Protein AF-A0A7S4HYQ1-F1 (afdb_monomer)

pLDDT: mean 78.15, std 23.97, range [27.67, 98.5]

InterPro domains:
  IPR022025 Putative amidoligase enzyme [PF12224] (28-262)

Foldseek 3Di:
DDDDDDDDDDDDDPPPDPPPPQPPLNQAFKKKKKFKWWFACVCPDPQSVQVQLCVQLVFHEEADPPPDPPCPLPADPGWYWDADPQFDQDDRTGIIMTMGHTAGDPRSLSSLLSSLVSCVVSVIGFDLSIWMKMWTAQLVPDLQLVLLLLLLCLLLVLLVQLLAAPCLHAQNDQQAHRLNVQLCVVLVNDSQSSSVLLNPDRDLVSNLCSSQVDPDPSSQRHQWHSPLCDDDSRPNITMGTRHGHDSDSVSVSLVNSQSSQQSVLSNPDDRDDSVNAVSVDDSVSNNVCCCVRRRNDPVSVVVSVVSSVVNVVVVVPPPDDDDDDDDDDPVVVVVVPDDDDDDDPDDDDDDDDDDDDDDDDDDDDD

Nearest PDB structures (foldseek):
  6kkm-assembly1_C  TM=3.993E-01  e=3.623E+00  Nostoc sp. PCC 7120 = FACHB-418
  7zc1-assembly1_A  TM=4.330E-01  e=6.339E+00  Cyanobium sp. PCC 7001
  6lrs-assembly1_G  TM=3.715E-01  e=5.442E+00  Nostoc sp. PCC 7120 = FACHB-418

Solvent-accessible surface area (backbone atoms only — not comparable to full-atom values): 21175 Å² total; per-residue (Å²): 139,86,83,82,85,80,83,81,81,81,78,78,82,81,79,79,70,81,84,74,88,62,62,98,71,55,48,82,59,44,30,36,43,41,32,31,35,15,37,46,46,91,56,62,54,69,68,51,46,24,52,50,39,22,69,61,35,76,45,65,42,41,60,75,76,78,76,75,74,69,62,78,81,54,91,42,97,36,29,34,49,40,86,32,89,76,38,72,58,51,95,64,35,52,35,28,30,44,32,50,23,84,28,47,46,69,66,27,51,50,52,50,38,35,43,27,49,24,40,46,74,64,52,47,40,57,43,90,64,17,36,28,33,43,30,37,62,40,70,89,52,51,53,69,48,51,44,26,36,51,52,48,48,41,66,43,42,64,29,53,29,57,73,34,53,71,73,42,22,67,66,70,22,81,69,25,22,46,41,43,63,50,27,14,59,76,24,79,71,28,59,65,51,20,51,52,55,51,69,67,44,84,43,63,66,51,43,32,50,56,55,31,68,45,69,76,82,56,22,51,26,21,24,59,20,45,58,35,61,52,70,98,81,39,78,24,24,43,32,40,40,46,40,53,28,65,60,54,42,68,62,51,52,53,49,53,42,48,51,43,28,36,44,53,34,30,59,74,44,78,76,83,50,73,88,81,41,58,72,88,55,52,48,66,59,34,30,54,49,42,41,58,74,34,50,64,45,69,66,62,48,53,52,48,50,54,48,31,53,55,52,58,56,58,71,67,59,81,85,65,82,90,78,78,92,80,77,87,61,72,72,56,60,66,66,72,70,72,84,86,80,89,87,91,85,86,88,78,89,80,87,84,84,84,81,86,86,85,88,82,90,88,85,83,89,134

Mean predicted aligned error: 12.63 Å

Structure (mmCIF, N/CA/C/O backbone):
data_AF-A0A7S4HYQ1-F1
#
_entry.id   AF-A0A7S4HYQ1-F1
#
loop_
_atom_site.group_PDB
_atom_site.id
_atom_site.type_symbol
_atom_site.label_atom_id
_atom_site.label_alt_id
_atom_site.label_comp_id
_atom_site.label_asym_id
_atom_site.label_entity_id
_atom_site.label_seq_id
_atom_site.pdbx_PDB_ins_code
_atom_site.Cartn_x
_atom_site.Cartn_y
_atom_site.Cartn_z
_atom_site.occupancy
_atom_site.B_iso_or_equiv
_atom_site.auth_seq_id
_atom_site.auth_comp_id
_atom_site.auth_asym_id
_atom_site.auth_atom_id
_atom_site.pdbx_PDB_model_num
ATOM 1 N N . HIS A 1 1 ? -57.449 -25.058 -46.401 1.00 42.78 1 HIS A N 1
ATOM 2 C CA . HIS A 1 1 ? -56.362 -25.369 -45.451 1.00 42.78 1 HIS A CA 1
ATOM 3 C C . HIS A 1 1 ? -55.131 -24.527 -45.772 1.00 42.78 1 HIS A C 1
ATOM 5 O O . HIS A 1 1 ? -54.355 -24.882 -46.646 1.00 42.78 1 HIS A O 1
ATOM 11 N N . LEU A 1 2 ? -55.002 -23.371 -45.114 1.00 35.00 2 LEU A N 1
ATOM 12 C CA . LEU A 1 2 ? -53.843 -22.477 -45.198 1.00 35.00 2 LEU A CA 1
ATOM 13 C C . LEU A 1 2 ? -52.857 -22.871 -44.089 1.00 35.00 2 LEU A C 1
ATOM 15 O O . LEU A 1 2 ? -53.177 -22.753 -42.910 1.00 35.00 2 LEU A O 1
ATOM 19 N N . SER A 1 3 ? -51.693 -23.396 -44.474 1.00 35.81 3 SER A N 1
ATOM 20 C CA . SER A 1 3 ? -50.609 -23.778 -43.561 1.00 35.81 3 SER A CA 1
ATOM 21 C C . SER A 1 3 ? -49.701 -22.572 -43.312 1.00 35.81 3 SER A C 1
ATOM 23 O O . SER A 1 3 ? -49.068 -22.050 -44.232 1.00 35.81 3 SER A O 1
ATOM 25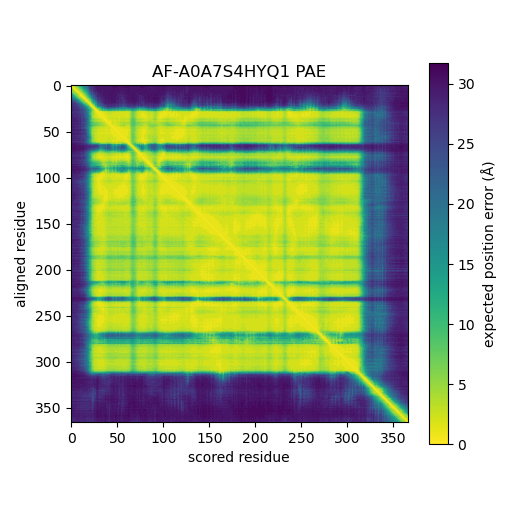 N N . ALA A 1 4 ? -49.675 -22.103 -42.065 1.00 38.41 4 ALA A N 1
ATOM 26 C CA . ALA A 1 4 ? -48.813 -21.024 -41.609 1.00 38.41 4 ALA A CA 1
ATOM 27 C C . ALA A 1 4 ? -47.359 -21.513 -41.476 1.00 38.41 4 ALA A C 1
ATOM 29 O O . ALA A 1 4 ? -47.069 -22.453 -40.739 1.00 38.41 4 ALA A O 1
ATOM 30 N N . LYS A 1 5 ? -46.434 -20.851 -42.183 1.00 38.12 5 LYS A N 1
ATOM 31 C CA . LYS A 1 5 ? -44.983 -21.026 -42.027 1.00 38.12 5 LYS A CA 1
ATOM 32 C C . LYS A 1 5 ? -44.491 -20.201 -40.837 1.00 38.12 5 LYS A C 1
ATOM 34 O O . LYS A 1 5 ? -44.356 -18.983 -40.944 1.00 38.12 5 LYS A O 1
ATOM 39 N N . THR A 1 6 ? -44.161 -20.859 -39.733 1.00 36.50 6 THR A N 1
ATOM 40 C CA . THR A 1 6 ? -43.489 -20.230 -38.588 1.00 36.50 6 THR A CA 1
ATOM 41 C C . THR A 1 6 ? -41.975 -20.255 -38.813 1.00 36.50 6 THR A C 1
ATOM 43 O O . THR A 1 6 ? -41.353 -21.313 -38.836 1.00 36.50 6 THR A O 1
ATOM 46 N N . ARG A 1 7 ? -41.367 -19.079 -39.010 1.00 34.88 7 ARG A N 1
ATOM 47 C CA . ARG A 1 7 ? -39.907 -18.879 -39.045 1.00 34.88 7 ARG A CA 1
ATOM 48 C C . ARG A 1 7 ? -39.350 -19.003 -37.622 1.00 34.88 7 ARG A C 1
ATOM 50 O O . ARG A 1 7 ? -39.555 -18.110 -36.806 1.00 34.88 7 ARG A O 1
ATOM 57 N N . THR A 1 8 ? -38.605 -20.064 -37.333 1.00 33.34 8 THR A N 1
ATOM 58 C CA . THR A 1 8 ? -37.786 -20.169 -36.118 1.00 33.34 8 THR A CA 1
ATOM 59 C C . THR A 1 8 ? -36.500 -19.359 -36.299 1.00 33.34 8 THR A C 1
ATOM 61 O O . THR A 1 8 ? -35.664 -19.690 -37.139 1.00 33.34 8 THR A O 1
ATOM 64 N N . ARG A 1 9 ? -36.339 -18.275 -35.530 1.00 35.56 9 ARG A N 1
ATOM 65 C CA . ARG A 1 9 ? -35.061 -17.562 -35.381 1.00 35.56 9 ARG A CA 1
ATOM 66 C C . ARG A 1 9 ? -34.118 -18.430 -34.542 1.00 35.56 9 ARG A C 1
ATOM 68 O O . ARG A 1 9 ? -34.411 -18.698 -33.383 1.00 35.56 9 ARG A O 1
ATOM 75 N N . SER A 1 10 ? -33.002 -18.855 -35.125 1.00 34.78 10 SER A N 1
ATOM 76 C CA . SER A 1 10 ? -31.894 -19.491 -34.411 1.00 34.78 10 SER A CA 1
ATOM 77 C C . SER A 1 10 ? -31.243 -18.484 -33.459 1.00 34.78 10 SER A C 1
ATOM 79 O O . SER A 1 10 ? -30.813 -17.413 -33.894 1.00 34.78 10 SER A O 1
ATOM 81 N N . ALA A 1 11 ? -31.170 -18.820 -32.171 1.00 36.16 11 ALA A N 1
ATOM 82 C CA . ALA A 1 11 ? -30.358 -18.088 -31.205 1.00 36.16 11 ALA A CA 1
ATOM 83 C C . ALA A 1 11 ? -28.863 -18.222 -31.571 1.00 36.16 11 ALA A C 1
ATOM 85 O O . ALA A 1 11 ? -28.449 -19.297 -32.014 1.00 36.16 11 ALA A O 1
ATOM 86 N N . PRO A 1 12 ? -28.045 -17.165 -31.417 1.00 34.56 12 PRO A N 1
ATOM 87 C CA . PRO A 1 12 ? -26.605 -17.272 -31.621 1.00 34.56 12 PRO A CA 1
ATOM 88 C C . PRO A 1 12 ? -25.983 -18.195 -30.556 1.00 34.56 12 PRO A C 1
ATOM 90 O O . PRO A 1 12 ? -26.481 -18.243 -29.427 1.00 34.56 12 PRO A O 1
ATOM 93 N N . PRO A 1 13 ? -24.908 -18.932 -30.889 1.00 31.98 13 PRO A N 1
ATOM 94 C CA . PRO A 1 13 ? -24.278 -19.849 -29.954 1.00 31.98 13 PRO A CA 1
ATOM 95 C C . PRO A 1 13 ? -23.716 -19.063 -28.768 1.00 31.98 13 PRO A C 1
ATOM 97 O O . PRO A 1 13 ? -23.002 -18.073 -28.941 1.00 31.98 13 PRO A O 1
ATOM 100 N N . ALA A 1 14 ? -24.049 -19.510 -27.558 1.00 34.53 14 ALA A N 1
ATOM 101 C CA . ALA A 1 14 ? -23.434 -19.017 -26.340 1.00 34.53 14 ALA A CA 1
ATOM 102 C C . ALA A 1 14 ? -21.927 -19.283 -26.425 1.00 34.53 14 ALA A C 1
ATOM 104 O O . ALA A 1 14 ? -21.486 -20.431 -26.360 1.00 34.53 14 ALA A O 1
ATOM 105 N N . MET A 1 15 ? -21.131 -18.224 -26.586 1.00 32.59 15 MET A N 1
ATOM 106 C CA . MET A 1 15 ? -19.704 -18.310 -26.314 1.00 32.59 15 MET A CA 1
ATOM 107 C C . MET A 1 15 ? -19.551 -18.582 -24.822 1.00 32.59 15 MET A C 1
ATOM 109 O O . MET A 1 15 ? -19.695 -17.682 -23.995 1.00 32.59 15 MET A O 1
ATOM 113 N N . ALA A 1 16 ? -19.299 -19.843 -24.482 1.00 33.75 16 ALA A N 1
ATOM 114 C CA . ALA A 1 16 ? -18.824 -20.220 -23.168 1.00 33.75 16 ALA A CA 1
ATOM 115 C C . ALA A 1 16 ? -17.471 -19.529 -22.951 1.00 33.75 16 ALA A C 1
ATOM 117 O O . ALA A 1 16 ? -16.442 -19.956 -23.474 1.00 33.75 16 ALA A O 1
ATOM 118 N N . ALA A 1 17 ? -17.482 -18.420 -22.213 1.00 31.61 17 ALA A N 1
ATOM 119 C CA . ALA A 1 17 ? -16.267 -17.878 -21.632 1.00 31.61 17 ALA A CA 1
ATOM 120 C C . ALA A 1 17 ? -15.697 -18.937 -20.673 1.00 31.61 17 ALA A C 1
ATOM 122 O O . ALA A 1 17 ? -16.471 -19.540 -19.921 1.00 31.61 17 ALA A O 1
ATOM 123 N N . PRO A 1 18 ? -14.378 -19.191 -20.668 1.00 34.28 18 PRO A N 1
ATOM 124 C CA . PRO A 1 18 ? -13.804 -20.094 -19.690 1.00 34.28 18 PRO A CA 1
ATOM 125 C C . PRO A 1 18 ? -14.055 -19.502 -18.303 1.00 34.28 18 PRO A C 1
ATOM 127 O O . PRO A 1 18 ? -13.656 -18.373 -18.006 1.00 34.28 18 PRO A O 1
ATOM 130 N N . ALA A 1 19 ? -14.756 -20.267 -17.469 1.00 33.81 19 ALA A N 1
ATOM 131 C CA . ALA A 1 19 ? -14.976 -19.967 -16.068 1.00 33.81 19 ALA A CA 1
ATOM 132 C C . ALA A 1 19 ? -13.630 -20.009 -15.331 1.00 33.81 19 ALA A C 1
ATOM 134 O O . ALA A 1 19 ? -13.228 -21.025 -14.769 1.00 33.81 19 ALA A O 1
ATOM 135 N N . ALA A 1 20 ? -12.908 -18.892 -15.345 1.00 33.81 20 ALA A N 1
ATOM 136 C CA . ALA A 1 20 ? -11.873 -18.643 -14.364 1.00 33.81 20 ALA A CA 1
ATOM 137 C C . ALA A 1 20 ? -12.585 -18.265 -13.060 1.00 33.81 20 ALA A C 1
ATOM 139 O O . ALA A 1 20 ? -13.025 -17.128 -12.886 1.00 33.81 20 ALA A O 1
ATOM 140 N N . ASN A 1 21 ? -12.744 -19.253 -12.178 1.00 32.75 21 ASN A N 1
ATOM 141 C CA . ASN A 1 21 ? -13.164 -19.070 -10.793 1.00 32.75 21 ASN A CA 1
ATOM 142 C C . ASN A 1 21 ? -12.210 -18.087 -10.098 1.00 32.75 21 ASN A 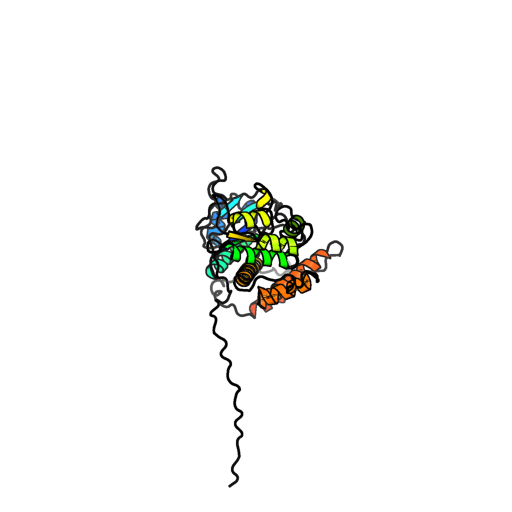C 1
ATOM 144 O O . ASN A 1 21 ? -11.200 -18.484 -9.521 1.00 32.75 21 ASN A O 1
ATOM 148 N N . PHE A 1 22 ? -12.517 -16.795 -10.151 1.00 37.19 22 PHE A N 1
ATOM 149 C CA . PHE A 1 22 ? -11.923 -15.816 -9.255 1.00 37.19 22 PHE A CA 1
ATOM 150 C C . PHE A 1 22 ? -12.882 -15.641 -8.074 1.00 37.19 22 PHE A C 1
ATOM 152 O O . PHE A 1 22 ? -14.063 -15.386 -8.317 1.00 37.19 22 PHE A O 1
ATOM 159 N N . PRO A 1 23 ? -12.424 -15.747 -6.811 1.00 47.09 23 PRO A N 1
ATOM 160 C CA . PRO A 1 23 ? -13.261 -15.370 -5.680 1.00 47.09 23 PRO A CA 1
ATOM 161 C C . PRO A 1 23 ? -13.696 -13.911 -5.859 1.00 47.09 23 PRO A C 1
ATOM 163 O O . PRO A 1 23 ? -12.949 -13.111 -6.426 1.00 47.09 23 PRO A O 1
ATOM 166 N N . GLU A 1 24 ? -14.893 -13.577 -5.389 1.00 55.00 24 GLU A N 1
ATOM 167 C CA . GLU A 1 24 ? -15.629 -12.319 -5.611 1.00 55.00 24 GLU A CA 1
ATOM 168 C C . GLU A 1 24 ? -14.761 -11.034 -5.543 1.00 55.00 24 GLU A C 1
ATOM 170 O O . GLU A 1 24 ? -14.952 -10.111 -6.334 1.00 55.00 24 GLU A O 1
ATOM 175 N N . PHE A 1 25 ? -13.702 -11.017 -4.715 1.00 58.81 25 PHE A N 1
ATOM 176 C CA . PHE A 1 25 ? -12.766 -9.889 -4.547 1.00 58.81 25 PHE A CA 1
ATOM 177 C C . PHE A 1 25 ? -11.379 -10.063 -5.185 1.00 58.81 25 PHE A C 1
ATOM 179 O O . PHE A 1 25 ? -10.611 -9.110 -5.257 1.00 58.81 25 PHE A O 1
ATOM 186 N N . GLY A 1 26 ? -11.033 -11.236 -5.720 1.00 64.56 26 GLY A N 1
ATOM 187 C CA . GLY A 1 26 ? -9.761 -11.470 -6.420 1.00 64.56 26 GLY A CA 1
ATOM 188 C C . GLY A 1 26 ? -8.500 -11.234 -5.577 1.00 64.56 26 GLY A C 1
ATOM 189 O O . GLY A 1 26 ? -7.439 -10.996 -6.148 1.00 64.56 26 GLY A O 1
ATOM 190 N N . ILE A 1 27 ? -8.613 -11.283 -4.245 1.00 76.00 27 ILE A N 1
ATOM 191 C CA . ILE A 1 27 ? -7.483 -11.222 -3.312 1.00 76.00 27 ILE A CA 1
ATOM 192 C C . ILE A 1 27 ? -6.943 -12.633 -3.127 1.00 76.00 27 ILE A C 1
ATOM 194 O O . ILE A 1 27 ? -7.616 -13.488 -2.553 1.00 76.00 27 ILE A O 1
ATOM 198 N N . THR A 1 28 ? -5.735 -12.872 -3.625 1.00 81.50 28 THR A N 1
ATOM 199 C CA . THR A 1 28 ? -5.131 -14.210 -3.678 1.00 81.50 28 THR A CA 1
ATOM 200 C C . THR A 1 28 ? -3.863 -14.328 -2.841 1.00 81.50 28 THR A C 1
ATOM 202 O O . THR A 1 28 ? -3.548 -15.425 -2.386 1.00 81.50 28 THR A O 1
ATOM 205 N N . ARG A 1 29 ? -3.143 -13.224 -2.602 1.00 91.69 29 ARG A N 1
ATOM 206 C CA . ARG A 1 29 ? -1.921 -13.221 -1.789 1.00 91.69 29 ARG A CA 1
ATOM 207 C C . ARG A 1 29 ? -2.228 -12.858 -0.348 1.00 91.69 29 ARG A C 1
ATOM 209 O O . ARG A 1 29 ? -3.088 -12.016 -0.083 1.00 91.69 29 ARG A O 1
ATOM 216 N N . LYS A 1 30 ? -1.485 -13.465 0.579 1.00 95.94 30 LYS A N 1
ATOM 217 C CA . LYS A 1 30 ? -1.471 -13.054 1.985 1.00 95.94 30 LYS A CA 1
ATOM 218 C C . LYS A 1 30 ? -1.059 -11.585 2.081 1.00 95.94 30 LYS A C 1
ATOM 220 O O . LYS A 1 30 ? -0.259 -11.110 1.271 1.00 95.94 30 LYS A O 1
ATOM 225 N N . PHE A 1 31 ? -1.611 -10.873 3.053 1.00 96.75 31 PHE A N 1
ATOM 226 C CA . PHE A 1 31 ? -1.312 -9.462 3.251 1.00 96.75 31 PHE A CA 1
ATOM 227 C C . PHE A 1 31 ? -1.242 -9.079 4.723 1.00 96.75 31 PHE A C 1
ATOM 229 O O . PHE A 1 31 ? -1.835 -9.733 5.577 1.00 96.75 31 PHE A O 1
ATOM 236 N N . GLY A 1 32 ? -0.503 -8.012 4.999 1.00 97.00 32 GLY A N 1
ATOM 237 C CA . GLY A 1 32 ? -0.437 -7.349 6.297 1.00 97.00 32 GLY A CA 1
ATOM 238 C C . GLY A 1 32 ? -0.801 -5.879 6.147 1.00 97.00 32 GLY A 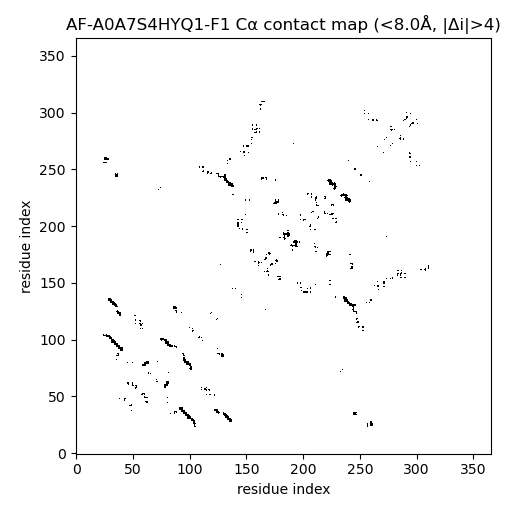C 1
ATOM 239 O O . GLY A 1 32 ? -0.623 -5.303 5.072 1.00 97.00 32 GLY A O 1
ATOM 240 N N . LEU A 1 33 ? -1.339 -5.287 7.206 1.00 97.44 33 LEU A N 1
ATOM 241 C CA . LEU A 1 33 ? -1.820 -3.913 7.217 1.00 97.44 33 LEU A CA 1
ATOM 242 C C . LEU A 1 33 ? -1.234 -3.176 8.411 1.00 97.44 33 LEU A C 1
ATOM 244 O O . LEU A 1 33 ? -1.253 -3.691 9.528 1.00 97.44 33 LEU A O 1
ATOM 248 N N . GLU A 1 34 ? -0.777 -1.958 8.160 1.00 96.06 34 GLU A N 1
ATOM 249 C CA . GLU A 1 34 ? -0.343 -1.014 9.185 1.00 96.06 34 GLU A CA 1
ATOM 250 C C . GLU A 1 34 ? -1.218 0.236 9.085 1.00 96.06 34 GLU A C 1
ATOM 252 O O . GLU A 1 34 ? -1.482 0.752 7.988 1.00 96.06 34 GLU A O 1
ATOM 257 N N . TYR A 1 35 ? -1.706 0.702 10.231 1.00 96.06 35 TYR A N 1
ATOM 258 C CA . TYR A 1 35 ? -2.514 1.908 10.339 1.00 96.06 35 TYR A CA 1
ATOM 259 C C . TYR A 1 35 ? -1.951 2.828 11.410 1.00 96.06 35 TYR A C 1
ATOM 261 O O . TYR A 1 35 ? -2.002 2.520 12.601 1.00 96.06 35 TYR A O 1
ATOM 269 N N . GLU A 1 36 ? -1.492 3.994 10.985 1.00 93.88 36 GLU A N 1
ATOM 270 C CA . GLU A 1 36 ? -1.020 5.043 11.877 1.00 93.88 36 GLU A CA 1
ATOM 271 C C . GLU A 1 36 ? -2.206 5.916 12.318 1.00 93.88 36 GLU A C 1
ATOM 273 O O . GLU A 1 36 ? -2.792 6.657 11.519 1.00 93.88 36 GLU A O 1
ATOM 278 N N . MET A 1 37 ? -2.589 5.820 13.594 1.00 91.94 37 MET A N 1
ATOM 279 C CA . MET A 1 37 ? -3.764 6.501 14.143 1.00 91.94 37 MET A CA 1
ATOM 280 C C . MET A 1 37 ? -3.586 6.919 15.605 1.00 91.94 37 MET A C 1
ATOM 282 O O . MET A 1 37 ? -2.771 6.387 16.351 1.00 91.94 37 MET A O 1
ATOM 286 N N . GLY A 1 38 ? -4.371 7.905 16.020 1.00 90.38 38 GLY A N 1
ATOM 287 C CA . GLY A 1 38 ? -4.461 8.367 17.395 1.00 90.38 38 GLY A CA 1
ATOM 288 C C . GLY A 1 38 ? -5.711 7.827 18.074 1.00 90.38 38 GLY A C 1
ATOM 289 O O . GLY A 1 38 ? -6.773 7.779 17.456 1.00 90.38 38 GLY A O 1
ATOM 290 N N . PHE A 1 39 ? -5.603 7.487 19.354 1.00 89.88 39 PHE A N 1
ATOM 291 C CA . PHE A 1 39 ? -6.748 7.168 20.209 1.00 89.88 39 PHE A CA 1
ATOM 292 C C . PHE A 1 39 ? -6.954 8.268 21.260 1.00 89.88 39 PHE A C 1
ATOM 294 O O . PHE A 1 39 ? -5.958 8.845 21.713 1.00 89.88 39 PHE A O 1
ATOM 301 N N . PRO A 1 40 ? -8.203 8.584 21.653 1.00 88.88 40 PRO A N 1
ATOM 302 C CA . PRO A 1 40 ? -8.471 9.594 22.677 1.00 88.88 40 PRO A CA 1
ATOM 303 C C . PRO A 1 40 ? -7.801 9.257 24.017 1.00 88.88 40 PRO A C 1
ATOM 305 O O . PRO A 1 40 ? -7.841 8.102 24.447 1.00 88.88 40 PRO A O 1
ATOM 308 N N . ALA A 1 41 ? -7.201 10.244 24.696 1.00 84.06 41 ALA A N 1
ATOM 309 C CA . ALA A 1 41 ? -6.532 10.018 25.984 1.00 84.06 41 ALA A CA 1
ATOM 310 C C . ALA A 1 41 ? -7.489 9.542 27.082 1.00 84.06 41 ALA A C 1
ATOM 312 O O . ALA A 1 41 ? -7.044 8.900 28.031 1.00 84.06 41 ALA A O 1
ATOM 313 N N . GLU A 1 42 ? -8.794 9.803 26.960 1.00 87.44 42 GLU A N 1
ATOM 314 C CA . GLU A 1 42 ? -9.789 9.305 27.921 1.00 87.44 42 GLU A CA 1
ATOM 315 C C . GLU A 1 42 ? -9.875 7.770 27.944 1.00 87.44 42 GLU A C 1
ATOM 317 O O . GLU A 1 42 ? -10.346 7.189 28.922 1.00 87.44 42 GLU A O 1
ATOM 322 N N . LEU A 1 43 ? -9.392 7.095 26.893 1.00 87.56 43 LEU A N 1
ATOM 323 C CA . LEU A 1 43 ? -9.249 5.641 26.888 1.00 87.56 43 LEU A CA 1
ATOM 324 C C . LEU A 1 43 ? -8.110 5.154 27.792 1.00 87.56 43 LEU A C 1
ATOM 326 O O . LEU A 1 43 ? -8.004 3.952 28.014 1.00 87.56 43 LEU A O 1
ATOM 330 N N . GLY A 1 44 ? -7.291 6.038 28.359 1.00 84.12 44 GLY A N 1
ATOM 331 C CA . GLY A 1 44 ? -6.218 5.673 29.276 1.00 84.12 44 GLY A CA 1
ATOM 332 C C . GLY A 1 44 ? -5.048 4.989 28.570 1.00 84.12 44 GLY A C 1
ATOM 333 O O . GLY A 1 44 ? -4.577 5.450 27.531 1.00 84.12 44 GLY A O 1
ATOM 334 N N . ASP A 1 45 ? -4.536 3.913 29.167 1.00 87.00 45 ASP A N 1
ATOM 335 C CA . ASP A 1 45 ? -3.341 3.228 28.677 1.00 87.00 45 ASP A CA 1
ATOM 336 C C . ASP A 1 45 ? -3.603 2.277 27.490 1.00 87.00 45 ASP A C 1
ATOM 338 O O . ASP A 1 45 ? -4.735 1.936 27.133 1.00 87.00 45 ASP A O 1
ATOM 342 N N . VAL A 1 46 ? -2.511 1.812 26.878 1.00 87.06 46 VAL A N 1
ATOM 343 C CA . VAL A 1 46 ? -2.546 0.905 25.722 1.00 87.06 46 VAL A CA 1
ATOM 344 C C . VAL A 1 46 ? -3.215 -0.438 26.025 1.00 87.06 46 VAL A C 1
ATOM 346 O O . VAL A 1 46 ? -3.819 -1.035 25.132 1.00 87.06 46 VAL A O 1
ATOM 349 N N . ASN A 1 47 ? -3.163 -0.914 27.273 1.00 90.19 47 ASN A N 1
ATOM 350 C CA . ASN A 1 47 ? -3.790 -2.175 27.660 1.00 90.19 47 ASN A CA 1
ATOM 351 C C . ASN A 1 47 ? -5.314 -2.042 27.643 1.00 90.19 47 ASN A C 1
ATOM 353 O O . ASN A 1 47 ? -5.997 -2.949 27.160 1.00 90.19 47 ASN A O 1
ATOM 357 N N . ASN A 1 48 ? -5.843 -0.904 28.099 1.00 92.75 48 ASN A N 1
ATOM 358 C CA . ASN A 1 48 ? -7.268 -0.606 28.016 1.00 92.75 48 ASN A CA 1
ATOM 359 C C . ASN A 1 48 ? -7.727 -0.442 26.561 1.00 92.75 48 ASN A C 1
ATOM 361 O O . ASN A 1 48 ? -8.765 -0.988 26.186 1.00 92.75 48 ASN A O 1
ATOM 365 N N . ILE A 1 49 ? -6.937 0.231 25.715 1.00 93.19 49 ILE A N 1
ATOM 366 C CA . ILE A 1 49 ? -7.224 0.331 24.273 1.00 93.19 49 ILE A CA 1
ATOM 367 C C . ILE A 1 49 ? -7.287 -1.073 23.648 1.00 93.19 49 ILE A C 1
ATOM 369 O O . ILE A 1 49 ? -8.276 -1.409 22.997 1.00 93.19 49 ILE A O 1
ATOM 373 N N . CYS A 1 50 ? -6.290 -1.929 23.905 1.00 95.06 50 CYS A N 1
ATOM 374 C CA . CYS A 1 50 ? -6.280 -3.313 23.420 1.00 95.06 50 CYS A CA 1
ATOM 375 C C . CYS A 1 50 ? -7.501 -4.103 23.911 1.00 95.06 50 CYS A C 1
ATOM 377 O O . CYS A 1 50 ? -8.132 -4.804 23.125 1.00 95.06 50 CYS A O 1
ATOM 379 N N . ALA A 1 51 ? -7.864 -3.988 25.192 1.00 96.12 51 ALA A N 1
ATOM 380 C CA . ALA A 1 51 ? -9.023 -4.680 25.756 1.00 96.12 51 ALA A CA 1
ATOM 381 C C . ALA A 1 51 ? -10.339 -4.246 25.094 1.00 96.12 51 ALA A C 1
ATOM 383 O O . ALA A 1 51 ? -11.171 -5.091 24.758 1.00 96.12 51 ALA A O 1
ATOM 384 N N . ARG A 1 52 ? -10.509 -2.943 24.847 1.00 97.00 52 ARG A N 1
ATOM 385 C CA . ARG A 1 52 ? -11.699 -2.402 24.181 1.00 97.00 52 ARG A CA 1
ATOM 386 C C . ARG A 1 52 ? -11.767 -2.785 22.707 1.00 97.00 52 ARG A C 1
ATOM 388 O O . ARG A 1 52 ? -12.843 -3.141 22.233 1.00 97.00 52 ARG A O 1
ATOM 395 N N . LEU A 1 53 ? -10.638 -2.778 21.996 1.00 97.38 53 LEU A N 1
ATOM 396 C CA . LEU A 1 53 ? -10.580 -3.273 20.619 1.00 97.38 53 LEU A CA 1
ATOM 397 C C . LEU A 1 53 ? -10.891 -4.769 20.553 1.00 97.38 53 LEU A C 1
ATOM 399 O O . LEU A 1 53 ? -11.677 -5.169 19.698 1.00 97.38 53 LEU A O 1
ATOM 403 N N . ARG A 1 54 ? -10.359 -5.586 21.476 1.00 97.94 54 ARG A N 1
ATOM 404 C CA . ARG A 1 54 ? -10.713 -7.013 21.588 1.00 97.94 54 ARG A CA 1
ATOM 405 C C . ARG A 1 54 ? -12.215 -7.203 21.745 1.00 97.94 54 ARG A C 1
ATOM 407 O O . ARG A 1 54 ? -12.827 -7.941 20.978 1.00 97.94 54 ARG A O 1
ATOM 414 N N . GLN A 1 55 ? -12.811 -6.492 22.700 1.00 97.88 55 GLN A N 1
ATOM 415 C CA . GLN A 1 55 ? -14.242 -6.579 22.980 1.00 97.88 55 GLN A CA 1
ATOM 416 C C . GLN A 1 55 ? -15.099 -6.158 21.777 1.00 97.88 55 GLN A C 1
ATOM 418 O O . GLN A 1 55 ? -16.072 -6.834 21.459 1.00 97.88 55 GLN A O 1
ATOM 423 N N . ALA A 1 56 ? -14.754 -5.052 21.115 1.00 98.00 56 ALA A N 1
ATOM 424 C CA . ALA A 1 56 ? -15.563 -4.490 20.036 1.00 98.00 56 ALA A CA 1
ATOM 425 C C . ALA A 1 56 ? -15.373 -5.205 18.687 1.00 98.00 56 ALA A C 1
ATOM 427 O O . ALA A 1 56 ? -16.316 -5.286 17.903 1.00 98.00 56 ALA A O 1
ATOM 428 N N . SER A 1 57 ? -14.170 -5.711 18.401 1.00 97.88 57 SER A N 1
ATOM 429 C CA . SER A 1 57 ? -13.855 -6.374 17.126 1.00 97.88 57 SER A CA 1
ATOM 430 C C . SER A 1 57 ? -14.061 -7.890 17.149 1.00 97.88 57 SER A C 1
ATOM 432 O O . SER A 1 57 ? -14.120 -8.498 16.081 1.00 97.88 57 SER A O 1
ATOM 434 N N . GLY A 1 58 ? -14.115 -8.505 18.337 1.00 97.88 58 GLY A N 1
ATOM 435 C CA . GLY A 1 58 ? -14.138 -9.961 18.503 1.00 97.88 58 GLY A CA 1
ATOM 436 C C . GLY A 1 58 ? -12.823 -10.659 18.129 1.00 97.88 58 GLY A C 1
ATOM 437 O O . GLY A 1 58 ? -12.806 -11.875 17.963 1.00 97.88 58 GLY A O 1
ATOM 438 N N . GLN A 1 59 ? -11.729 -9.912 17.963 1.00 98.06 59 GLN A N 1
ATOM 439 C CA . GLN A 1 59 ? -10.418 -10.426 17.553 1.00 98.06 59 GLN A CA 1
ATOM 440 C C . GLN A 1 59 ? -9.386 -10.238 18.658 1.00 98.06 59 GLN A C 1
ATOM 442 O O . GLN A 1 59 ? -9.542 -9.354 19.493 1.00 98.06 59 GLN A O 1
ATOM 447 N N . ASP A 1 60 ? -8.315 -11.034 18.653 1.00 97.00 60 ASP A N 1
ATOM 448 C CA . ASP A 1 60 ? -7.219 -10.850 19.606 1.00 97.00 60 ASP A CA 1
ATOM 449 C C . ASP A 1 60 ? -6.399 -9.592 19.274 1.00 97.00 60 ASP A C 1
ATOM 451 O O . ASP A 1 60 ? -6.017 -9.367 18.120 1.00 97.00 60 ASP A O 1
ATOM 455 N N . VAL A 1 61 ? -6.142 -8.778 20.302 1.00 96.25 61 VAL A N 1
ATOM 456 C CA . VAL A 1 61 ? -5.401 -7.514 20.228 1.00 96.25 61 VAL A CA 1
ATOM 457 C C . VAL A 1 61 ? -4.508 -7.383 21.448 1.00 96.25 61 VAL A C 1
ATOM 459 O O . VAL A 1 61 ? -4.988 -7.394 22.588 1.00 96.25 61 VAL A O 1
ATOM 462 N N . GLN A 1 62 ? -3.211 -7.218 21.222 1.00 92.38 62 GLN A N 1
ATOM 463 C CA . GLN A 1 62 ? -2.222 -7.149 22.289 1.00 92.38 62 GLN A CA 1
ATOM 464 C C . GLN A 1 62 ? -1.275 -5.966 22.092 1.00 92.38 62 GLN A C 1
ATOM 466 O O . GLN A 1 62 ? -1.033 -5.510 20.979 1.00 92.38 62 GLN A O 1
ATOM 471 N N . CYS A 1 63 ? -0.690 -5.486 23.182 1.00 87.81 63 CYS A N 1
ATOM 472 C CA . CYS A 1 63 ? 0.485 -4.631 23.123 1.00 87.81 63 CYS A CA 1
ATOM 473 C C . CYS A 1 63 ? 1.681 -5.513 23.493 1.00 87.81 63 CYS A C 1
ATOM 475 O O . CYS A 1 63 ? 1.804 -5.871 24.667 1.00 87.81 63 CYS A O 1
ATOM 477 N N . PRO A 1 64 ? 2.549 -5.906 22.541 1.00 78.12 64 PRO A N 1
ATOM 478 C CA . PRO A 1 64 ? 3.776 -6.615 22.876 1.00 78.12 64 PRO A CA 1
ATOM 479 C C . PRO A 1 64 ? 4.551 -5.762 23.881 1.00 78.12 64 PRO A C 1
ATOM 481 O O . PRO A 1 64 ? 4.785 -4.577 23.627 1.00 78.12 64 PRO A O 1
ATOM 484 N N . SER A 1 65 ? 4.887 -6.324 25.046 1.00 59.81 65 SER A N 1
ATOM 485 C CA . SER A 1 65 ? 5.576 -5.564 26.088 1.00 59.81 65 SER A CA 1
ATOM 486 C C . SER A 1 65 ? 6.849 -4.949 25.504 1.00 59.81 65 SER A C 1
ATOM 488 O O . SER A 1 65 ? 7.618 -5.584 24.776 1.00 59.81 65 SER A O 1
ATOM 490 N N . THR A 1 66 ? 7.045 -3.662 25.773 1.00 52.91 66 THR A N 1
ATOM 491 C CA . THR A 1 66 ? 8.059 -2.805 25.151 1.00 52.91 66 THR A CA 1
ATOM 492 C C . THR A 1 66 ? 9.476 -3.096 25.645 1.00 52.91 66 THR A C 1
ATOM 494 O O . THR A 1 66 ? 10.279 -2.172 25.769 1.00 52.91 66 THR A O 1
ATOM 497 N N . GLN A 1 67 ? 9.834 -4.354 25.927 1.00 41.25 67 GLN A N 1
ATOM 498 C CA . GLN A 1 67 ? 11.215 -4.700 26.241 1.00 41.25 67 GLN A CA 1
ATOM 499 C C . GLN A 1 67 ? 12.067 -4.511 24.969 1.00 41.25 67 GLN A C 1
ATOM 501 O O . GLN A 1 67 ? 12.212 -5.388 24.117 1.00 41.25 67 GLN A O 1
ATOM 506 N N . TYR A 1 68 ? 12.587 -3.289 24.832 1.00 41.44 68 TYR A N 1
ATOM 507 C CA . TYR A 1 68 ? 13.632 -2.853 23.909 1.00 41.44 68 TYR A CA 1
ATOM 508 C C . TYR A 1 68 ? 13.362 -3.004 22.411 1.00 41.44 68 TYR A C 1
ATOM 510 O O . TYR A 1 68 ? 14.256 -3.420 21.682 1.00 41.44 68 TYR A O 1
ATOM 518 N N . GLY A 1 69 ? 12.170 -2.653 21.918 1.00 48.44 69 GLY A N 1
ATOM 519 C CA . GLY A 1 69 ? 11.969 -2.423 20.478 1.00 48.44 69 GLY A CA 1
ATOM 520 C C . GLY A 1 69 ? 12.258 -3.622 19.555 1.00 48.44 69 GLY A C 1
ATOM 521 O O . GLY A 1 69 ? 12.274 -3.463 18.342 1.00 48.44 69 GLY A O 1
ATOM 522 N N . ARG A 1 70 ? 12.484 -4.830 20.092 1.00 47.66 70 ARG A N 1
ATOM 523 C CA . ARG A 1 70 ? 12.767 -6.034 19.289 1.00 47.66 70 ARG A CA 1
ATOM 524 C C . ARG A 1 70 ? 11.496 -6.681 18.743 1.00 47.66 70 ARG A C 1
ATOM 526 O O . ARG A 1 70 ? 11.562 -7.384 17.747 1.00 47.66 70 ARG A O 1
ATOM 533 N N . HIS A 1 71 ? 10.345 -6.405 19.358 1.00 53.78 71 HIS A N 1
ATOM 534 C CA . HIS A 1 71 ? 9.072 -7.062 19.038 1.00 53.78 71 HIS A CA 1
ATOM 535 C C . HIS A 1 71 ? 8.120 -6.206 18.186 1.00 53.78 71 HIS A C 1
ATOM 537 O O . HIS A 1 71 ? 7.114 -6.718 17.702 1.00 53.78 71 HIS A O 1
ATOM 543 N N . VAL A 1 72 ? 8.446 -4.929 17.938 1.00 64.69 72 VAL A N 1
ATOM 544 C CA . VAL A 1 72 ? 7.610 -4.016 17.125 1.00 64.69 72 VAL A CA 1
ATOM 545 C C . VAL A 1 72 ? 7.442 -4.527 15.703 1.00 64.69 72 VAL A C 1
ATOM 547 O O . VAL A 1 72 ? 6.354 -4.444 15.149 1.00 64.69 72 VAL A O 1
ATOM 550 N N . HIS A 1 73 ? 8.482 -5.142 15.146 1.00 71.56 73 HIS A N 1
ATOM 551 C CA . HIS A 1 73 ? 8.462 -5.679 13.789 1.00 71.56 73 HIS A CA 1
ATOM 552 C C . HIS A 1 73 ? 8.219 -7.194 13.748 1.00 71.56 73 HIS A C 1
ATOM 554 O O . HIS A 1 73 ? 8.212 -7.776 12.682 1.00 71.56 73 HIS A O 1
ATOM 560 N N . VAL A 1 74 ? 7.968 -7.875 14.871 1.00 80.00 74 VAL A N 1
ATOM 561 C CA . VAL A 1 74 ? 7.703 -9.326 14.842 1.00 80.00 74 VAL A CA 1
ATOM 562 C C . VAL A 1 74 ? 6.300 -9.596 14.303 1.00 80.00 74 VAL A C 1
ATOM 564 O O . VAL A 1 74 ? 5.338 -8.956 14.727 1.00 80.00 74 VAL A O 1
ATOM 567 N N . VAL A 1 75 ? 6.171 -10.544 13.374 1.00 85.81 75 VAL A N 1
ATOM 568 C CA . VAL A 1 75 ? 4.865 -10.998 12.876 1.00 85.81 75 VAL A CA 1
ATOM 569 C C . VAL A 1 75 ? 4.141 -11.756 13.987 1.00 85.81 75 VAL A C 1
ATOM 571 O O . VAL A 1 75 ? 4.699 -12.678 14.576 1.00 85.81 75 VAL A O 1
ATOM 574 N N . THR A 1 76 ? 2.894 -11.380 14.260 1.00 90.62 76 THR A N 1
ATOM 575 C CA . THR A 1 76 ? 2.073 -11.949 15.337 1.00 90.62 76 THR A CA 1
ATOM 576 C C . THR A 1 76 ? 0.816 -12.622 14.777 1.00 90.62 76 THR A C 1
ATOM 578 O O . THR A 1 76 ? 0.321 -12.218 13.725 1.00 90.62 76 THR A O 1
ATOM 581 N N . PRO A 1 77 ? 0.257 -13.640 15.463 1.00 92.56 77 PRO A N 1
ATOM 582 C CA . PRO A 1 77 ? -1.031 -14.236 15.092 1.00 92.56 77 PRO A CA 1
ATOM 583 C C . PRO A 1 77 ? -2.238 -13.379 15.521 1.00 92.56 77 PRO A C 1
ATOM 585 O O . PRO A 1 77 ? -3.376 -13.719 15.210 1.00 92.56 77 PRO A O 1
ATOM 588 N N . TYR A 1 78 ? -1.990 -12.272 16.220 1.00 94.69 78 TYR A N 1
ATOM 589 C CA . TYR A 1 78 ? -2.969 -11.311 16.724 1.00 94.69 78 TYR A CA 1
ATOM 590 C C . TYR A 1 78 ? -2.681 -9.904 16.194 1.00 94.69 78 TYR A C 1
ATOM 592 O O . TYR A 1 78 ? -1.575 -9.630 15.716 1.00 94.69 78 TYR A O 1
ATOM 600 N N . TRP A 1 79 ? -3.652 -8.998 16.322 1.00 96.75 79 TRP A N 1
ATOM 601 C CA . TRP A 1 79 ? -3.425 -7.575 16.075 1.00 96.75 79 TRP A CA 1
ATOM 602 C C . TRP A 1 79 ? -2.556 -6.988 17.173 1.00 96.75 79 TRP A C 1
ATOM 604 O O . TRP A 1 79 ? -2.767 -7.271 18.352 1.00 96.75 79 TRP A O 1
ATOM 614 N N . LYS A 1 80 ? -1.605 -6.136 16.811 1.00 92.75 80 LYS A N 1
ATOM 615 C CA . LYS A 1 80 ? -0.770 -5.452 17.794 1.00 92.75 80 LYS A CA 1
ATOM 616 C C . LYS A 1 80 ? -0.917 -3.947 17.706 1.00 92.75 80 LYS A C 1
ATOM 618 O O . LYS A 1 80 ? -1.056 -3.398 16.617 1.00 92.75 80 LYS A O 1
ATOM 623 N N . ILE A 1 81 ? -0.857 -3.301 18.862 1.00 90.50 81 ILE A N 1
ATOM 624 C CA . ILE A 1 81 ? -0.707 -1.853 18.966 1.00 90.50 81 ILE A CA 1
ATOM 625 C C . ILE A 1 81 ? 0.724 -1.578 19.391 1.00 90.50 81 ILE A C 1
ATOM 627 O O . ILE A 1 81 ? 1.194 -2.132 20.387 1.00 90.50 81 ILE A O 1
ATOM 631 N N . VAL A 1 82 ? 1.414 -0.735 18.633 1.00 87.00 82 VAL A N 1
ATOM 632 C CA . VAL A 1 82 ? 2.788 -0.341 18.931 1.00 87.00 82 VAL A CA 1
ATOM 633 C C . VAL A 1 82 ? 2.926 1.181 18.947 1.00 87.00 82 VAL A C 1
ATOM 635 O O . VAL A 1 82 ? 2.215 1.862 18.207 1.00 87.00 82 VAL A O 1
ATOM 638 N N . PRO A 1 83 ? 3.782 1.755 19.815 1.00 82.19 83 PRO A N 1
ATOM 639 C CA . PRO A 1 83 ? 4.004 3.196 19.818 1.00 82.19 83 PRO A CA 1
ATOM 640 C C . PRO A 1 83 ? 4.611 3.662 18.492 1.00 82.19 83 PRO A C 1
ATOM 642 O O . PRO A 1 83 ? 5.602 3.083 18.046 1.00 82.19 83 PRO A O 1
ATOM 645 N N . ASP A 1 84 ? 4.090 4.756 17.931 1.00 76.31 84 ASP A N 1
ATOM 646 C CA . ASP A 1 84 ? 4.704 5.429 16.783 1.00 76.31 84 ASP A CA 1
ATOM 647 C C . ASP A 1 84 ? 4.915 6.929 17.071 1.00 76.31 84 ASP A C 1
ATOM 649 O O . ASP A 1 84 ? 3.962 7.717 17.062 1.00 76.31 84 ASP A O 1
ATOM 653 N N . PRO A 1 85 ? 6.166 7.360 17.325 1.00 71.25 85 PRO A N 1
ATOM 654 C CA . PRO A 1 85 ? 6.476 8.754 17.632 1.00 71.25 85 PRO A CA 1
ATOM 655 C C . PRO A 1 85 ? 6.416 9.684 16.409 1.00 71.25 85 PRO A C 1
ATOM 657 O O . PRO A 1 85 ? 6.490 10.908 16.566 1.00 71.25 85 PRO A O 1
ATOM 660 N N . SER A 1 86 ? 6.329 9.144 15.189 1.00 70.62 86 SER A N 1
ATOM 661 C CA . SER A 1 86 ? 6.225 9.939 13.961 1.00 70.62 86 SER A CA 1
ATOM 662 C C . SER A 1 86 ? 4.814 10.502 13.747 1.00 70.62 86 SER A C 1
ATOM 664 O O . SER A 1 86 ? 4.643 11.557 13.126 1.00 70.62 86 SER A O 1
ATOM 666 N N . VAL A 1 87 ? 3.818 9.864 14.357 1.00 75.12 87 VAL A N 1
ATOM 667 C CA . VAL A 1 87 ? 2.407 10.217 14.259 1.00 75.12 87 VAL A CA 1
ATOM 668 C C . VAL A 1 87 ? 2.064 11.287 15.299 1.00 75.12 87 VAL A C 1
ATOM 670 O O . VAL A 1 87 ? 2.384 11.170 16.482 1.00 75.12 87 VAL A O 1
ATOM 673 N N . ARG A 1 88 ? 1.407 12.374 14.880 1.00 77.88 88 ARG A N 1
ATOM 674 C CA . ARG A 1 88 ? 1.102 13.535 15.736 1.00 77.88 88 ARG A CA 1
ATOM 675 C C . ARG A 1 88 ? -0.345 13.965 15.560 1.00 77.88 88 ARG A C 1
ATOM 677 O O . ARG A 1 88 ? -0.609 15.010 14.967 1.00 77.88 88 ARG A O 1
ATOM 684 N N . VAL A 1 89 ? -1.286 13.156 16.044 1.00 69.19 89 VAL A N 1
ATOM 685 C CA . VAL A 1 89 ? -2.726 13.390 15.824 1.00 69.19 89 VAL A CA 1
ATOM 686 C C . VAL A 1 89 ? -3.271 14.605 16.599 1.00 69.19 89 VAL A C 1
ATOM 688 O O . VAL A 1 89 ? -4.203 15.257 16.130 1.00 69.19 89 VAL A O 1
ATOM 691 N N . GLY A 1 90 ? -2.594 15.027 17.674 1.00 69.94 90 GLY A N 1
ATOM 692 C CA . GLY A 1 90 ? -2.899 16.255 18.422 1.00 69.94 90 GLY A CA 1
ATOM 693 C C . GLY A 1 90 ? -4.123 16.124 19.338 1.00 69.94 90 GLY A C 1
ATOM 694 O O . GLY A 1 90 ? -4.737 15.066 19.420 1.00 69.94 90 GLY A O 1
ATOM 695 N N . GLY A 1 91 ? -4.468 17.191 20.068 1.00 61.06 91 GLY A N 1
ATOM 696 C CA . GLY A 1 91 ? -5.719 17.259 20.841 1.00 61.06 91 GLY A CA 1
ATOM 697 C C . GLY A 1 91 ? -5.863 16.224 21.964 1.00 61.06 91 GLY A C 1
ATOM 698 O O . GLY A 1 91 ? -6.968 15.756 22.200 1.00 61.06 91 GLY A O 1
ATOM 699 N N . GLY A 1 92 ? -4.763 15.840 22.623 1.00 60.16 92 GLY A N 1
ATOM 700 C CA . GLY A 1 92 ? -4.802 14.834 23.689 1.00 60.16 92 GLY A CA 1
ATOM 701 C C . GLY A 1 92 ? -5.011 13.405 23.180 1.00 60.16 92 GLY A C 1
ATOM 702 O O . GLY A 1 92 ? -5.600 12.598 23.878 1.00 60.16 92 GLY A O 1
ATOM 703 N N . THR A 1 93 ? -4.563 13.075 21.969 1.00 66.75 93 THR A N 1
ATOM 704 C CA . THR A 1 93 ? -4.565 11.692 21.469 1.00 66.75 93 THR A CA 1
ATOM 705 C C . THR A 1 93 ? -3.191 11.050 21.637 1.00 66.75 93 THR A C 1
ATOM 707 O O . THR A 1 93 ? -2.165 11.688 21.386 1.00 66.75 93 THR A O 1
ATOM 710 N N . ALA A 1 94 ? -3.161 9.787 22.061 1.00 66.25 94 ALA A N 1
ATOM 711 C CA . ALA A 1 94 ? -1.945 8.982 22.042 1.00 66.25 94 ALA A CA 1
ATOM 712 C C . ALA A 1 94 ? -1.779 8.366 20.647 1.00 66.25 94 ALA A C 1
ATOM 714 O O . ALA A 1 94 ? -2.744 7.836 20.097 1.00 66.25 94 ALA A O 1
ATOM 715 N N . SER A 1 95 ? -0.579 8.473 20.076 1.00 80.38 95 SER A N 1
ATOM 716 C CA . SER A 1 95 ? -0.262 8.038 18.714 1.00 80.38 95 SER A CA 1
ATOM 717 C C . SER A 1 95 ? 0.243 6.602 18.677 1.00 80.38 95 SER A C 1
ATOM 719 O O . SER A 1 95 ? 1.196 6.252 19.377 1.00 80.38 95 SER A O 1
ATOM 721 N N . TRP A 1 96 ? -0.372 5.795 17.822 1.00 84.62 96 TRP A N 1
ATOM 722 C CA . TRP A 1 96 ? -0.113 4.371 17.733 1.00 84.62 96 TRP A CA 1
ATOM 723 C C . TRP A 1 96 ? -0.102 3.898 16.285 1.00 84.62 96 TRP A C 1
ATOM 725 O O . TRP A 1 96 ? -0.752 4.471 15.410 1.00 84.62 96 TRP A O 1
ATOM 735 N N . GLU A 1 97 ? 0.585 2.792 16.066 1.00 89.12 97 GLU A N 1
ATOM 736 C CA . GLU A 1 97 ? 0.465 1.991 14.864 1.00 89.12 97 GLU A CA 1
ATOM 737 C C . GLU A 1 97 ? -0.288 0.702 15.217 1.00 89.12 97 GLU A C 1
ATOM 739 O O . GLU A 1 97 ? 0.114 -0.072 16.093 1.00 89.12 97 GLU A O 1
ATOM 744 N N . LEU A 1 98 ? -1.436 0.506 14.571 1.00 94.31 98 LEU A N 1
ATOM 745 C CA . LEU A 1 98 ? -2.237 -0.707 14.659 1.00 94.31 98 LEU A CA 1
ATOM 746 C C . LEU A 1 98 ? -1.837 -1.628 13.505 1.00 94.31 98 LEU A C 1
ATOM 748 O O . LEU A 1 98 ? -2.064 -1.300 12.339 1.00 94.31 98 LEU A O 1
ATOM 752 N N . VAL A 1 99 ? -1.256 -2.780 13.834 1.00 95.38 99 VAL A N 1
ATOM 753 C CA . VAL A 1 99 ? -0.681 -3.718 12.864 1.00 95.38 99 VAL A CA 1
ATOM 754 C C . VAL A 1 99 ? -1.455 -5.027 12.877 1.00 95.38 99 VAL A C 1
ATOM 756 O O . VAL A 1 99 ? -1.716 -5.602 13.939 1.00 95.38 99 VAL A O 1
ATOM 759 N N . SER A 1 100 ? -1.821 -5.508 11.694 1.00 97.19 100 SER A N 1
ATOM 760 C CA . SER A 1 100 ? -2.583 -6.743 11.544 1.00 97.19 100 SER A CA 1
ATOM 761 C C . SER A 1 100 ? -1.726 -7.997 11.750 1.00 97.19 100 SER A C 1
ATOM 763 O O . SER A 1 100 ? -0.519 -7.978 11.488 1.00 97.19 100 SER A O 1
ATOM 765 N N . PRO A 1 101 ? -2.344 -9.136 12.112 1.00 95.88 101 PRO A N 1
ATOM 766 C CA . PRO A 1 101 ? -1.756 -10.433 11.798 1.00 95.88 101 PRO A CA 1
ATOM 767 C C . PRO A 1 101 ? -1.691 -10.628 10.274 1.00 95.88 101 PRO A C 1
ATOM 769 O O . PRO A 1 101 ? -2.155 -9.787 9.499 1.00 95.88 101 PRO A O 1
ATOM 772 N N . ILE A 1 102 ? -1.153 -11.759 9.814 1.00 96.19 102 ILE A N 1
ATOM 773 C CA . ILE A 1 102 ? -1.255 -12.119 8.395 1.00 96.19 102 ILE A CA 1
ATOM 774 C C . ILE A 1 102 ? -2.728 -12.386 8.050 1.00 96.19 102 ILE A C 1
ATOM 776 O O . ILE A 1 102 ? -3.361 -13.280 8.611 1.00 96.19 102 ILE A O 1
ATOM 780 N N . LEU A 1 103 ? -3.256 -11.624 7.098 1.00 96.50 103 LEU A N 1
ATOM 781 C CA . LEU A 1 103 ? -4.623 -11.704 6.595 1.00 96.50 103 LEU A CA 1
ATOM 782 C C . LEU A 1 103 ? -4.651 -12.397 5.228 1.00 96.50 103 LEU A C 1
ATOM 784 O O . LEU A 1 103 ? -3.660 -12.420 4.493 1.00 96.50 103 LEU A O 1
ATOM 788 N N . THR A 1 104 ? -5.776 -13.022 4.874 1.00 93.69 104 THR A N 1
ATOM 789 C CA . THR A 1 104 ? -5.931 -13.731 3.592 1.00 93.69 104 THR A CA 1
ATOM 790 C C . THR A 1 104 ? -7.374 -13.685 3.109 1.00 93.69 104 THR A C 1
ATOM 792 O O . THR A 1 104 ? -8.298 -13.911 3.887 1.00 93.69 104 THR A O 1
ATOM 795 N N . GLY A 1 105 ? -7.561 -13.441 1.809 1.00 90.56 105 GLY A N 1
ATOM 796 C CA . GLY A 1 105 ? -8.864 -13.532 1.151 1.00 90.56 105 GLY A CA 1
ATOM 797 C C . GLY A 1 105 ? -9.954 -12.673 1.804 1.00 90.56 105 GLY A C 1
ATOM 798 O O . GLY A 1 105 ? -9.676 -11.614 2.369 1.00 90.56 105 GLY A O 1
ATOM 799 N N . GLN A 1 106 ? -11.200 -13.145 1.708 1.00 89.50 106 GLN A N 1
ATOM 800 C CA . GLN A 1 106 ? -12.366 -12.438 2.241 1.00 89.50 106 GLN A CA 1
ATOM 801 C C . GLN A 1 106 ? -12.371 -12.380 3.774 1.00 89.50 106 GLN A C 1
ATOM 803 O O . GLN A 1 106 ? -12.591 -11.311 4.328 1.00 89.50 106 GLN A O 1
ATOM 808 N N . ASP A 1 107 ? -12.031 -13.482 4.450 1.00 92.75 107 ASP A N 1
ATOM 809 C CA . ASP A 1 107 ? -11.903 -13.527 5.916 1.00 92.75 107 ASP A CA 1
ATOM 810 C C . ASP A 1 107 ? -10.929 -12.453 6.436 1.00 92.75 107 ASP A C 1
ATOM 812 O O . ASP A 1 107 ? -11.214 -11.747 7.401 1.00 92.75 107 ASP A O 1
ATOM 816 N N . GLY A 1 108 ? -9.807 -12.250 5.737 1.00 95.12 108 GLY A N 1
ATOM 817 C CA . GLY A 1 108 ? -8.863 -11.181 6.040 1.00 95.12 108 GLY A CA 1
ATOM 818 C C . GLY A 1 108 ? -9.467 -9.777 5.921 1.00 95.12 108 GLY A C 1
ATOM 819 O O . GLY A 1 108 ? -9.229 -8.928 6.781 1.00 95.12 108 GLY A O 1
ATOM 820 N N . LEU A 1 109 ? -10.270 -9.527 4.882 1.00 94.31 109 LEU A N 1
ATOM 821 C CA . LEU A 1 109 ? -10.981 -8.254 4.713 1.00 94.31 109 LEU A CA 1
ATOM 822 C C . LEU A 1 109 ? -12.064 -8.038 5.776 1.00 94.31 109 LEU A C 1
ATOM 824 O O . LEU A 1 109 ? -12.269 -6.905 6.217 1.00 94.31 109 LEU A O 1
ATOM 828 N N . ASP A 1 110 ? -12.754 -9.096 6.192 1.00 94.69 110 ASP A N 1
ATOM 829 C CA . ASP A 1 110 ? -13.794 -9.022 7.219 1.00 94.69 110 ASP A CA 1
ATOM 830 C C . ASP A 1 110 ? -13.174 -8.717 8.587 1.00 94.69 110 ASP A C 1
ATOM 832 O O . ASP A 1 110 ? -13.630 -7.809 9.288 1.00 94.69 110 ASP A O 1
ATOM 836 N N . LYS A 1 111 ? -12.051 -9.370 8.912 1.00 97.50 111 LYS A N 1
ATOM 837 C CA . LYS A 1 111 ? -11.223 -9.074 10.092 1.00 97.50 111 LYS A CA 1
ATOM 838 C C . LYS A 1 111 ? -10.735 -7.628 10.107 1.00 97.50 111 LYS A C 1
ATOM 840 O O . LYS A 1 111 ? -10.908 -6.927 11.105 1.00 97.50 111 LYS A O 1
ATOM 845 N N . MET A 1 112 ? -10.189 -7.149 8.991 1.00 97.69 112 MET A N 1
ATOM 846 C CA . MET A 1 112 ? -9.805 -5.744 8.828 1.00 97.69 112 MET A CA 1
ATOM 847 C C . MET A 1 112 ? -11.000 -4.803 9.052 1.00 97.69 112 MET A C 1
ATOM 849 O O . MET A 1 112 ? -10.889 -3.818 9.780 1.00 97.69 112 MET A O 1
ATOM 853 N N . THR A 1 113 ? -12.156 -5.114 8.462 1.00 97.19 113 THR A N 1
ATOM 854 C CA . THR A 1 113 ? -13.366 -4.288 8.573 1.00 97.19 113 THR A CA 1
ATOM 855 C C . THR A 1 113 ? -13.867 -4.210 10.014 1.00 97.19 113 THR A C 1
ATOM 857 O O . THR A 1 113 ? -14.172 -3.119 10.495 1.00 97.19 113 THR A O 1
ATOM 860 N N . ALA A 1 114 ? -13.928 -5.341 10.720 1.00 98.19 114 ALA A N 1
ATOM 861 C CA . ALA A 1 114 ? -14.323 -5.389 12.125 1.00 98.19 114 ALA A CA 1
ATOM 862 C C . ALA A 1 114 ? -13.353 -4.598 13.016 1.00 98.19 114 ALA A C 1
ATOM 864 O O . ALA A 1 114 ? -13.793 -3.867 13.902 1.00 98.19 114 ALA A O 1
ATOM 865 N N . MET A 1 115 ? -12.047 -4.684 12.745 1.00 98.50 115 MET A N 1
ATOM 866 C CA . MET A 1 115 ? -11.035 -3.951 13.504 1.00 98.50 115 MET A CA 1
ATOM 867 C C . MET A 1 115 ? -11.131 -2.434 13.294 1.00 98.50 115 MET A C 1
ATOM 869 O O . MET A 1 115 ? -11.138 -1.681 14.265 1.00 98.50 115 MET A O 1
ATOM 873 N N . LEU A 1 116 ? -11.270 -1.967 12.050 1.00 98.06 116 LEU A N 1
ATOM 874 C CA . LEU A 1 116 ? -11.404 -0.534 11.769 1.00 98.06 116 LEU A CA 1
ATOM 875 C C . LEU A 1 116 ? -12.719 0.049 12.298 1.00 98.06 116 LEU A C 1
ATOM 877 O O . LEU A 1 116 ? -12.716 1.156 12.826 1.00 98.06 116 LEU A O 1
ATOM 881 N N . ARG A 1 117 ? -13.824 -0.706 12.253 1.00 97.81 117 ARG A N 1
ATOM 882 C CA . ARG A 1 117 ? -15.082 -0.300 12.906 1.00 97.81 117 ARG A CA 1
ATOM 883 C C . ARG A 1 117 ? -14.937 -0.201 14.422 1.00 97.81 117 ARG A C 1
ATOM 885 O O . ARG A 1 117 ? -15.470 0.729 15.021 1.00 97.81 117 ARG A O 1
ATOM 892 N N . ALA A 1 118 ? -14.217 -1.136 15.043 1.00 98.12 118 ALA A N 1
ATOM 893 C CA . ALA A 1 118 ? -13.914 -1.067 16.468 1.00 98.12 118 ALA A CA 1
ATOM 894 C C . ALA A 1 118 ? -13.066 0.173 16.791 1.00 98.12 118 ALA A C 1
ATOM 896 O O . ALA A 1 118 ? -13.411 0.921 17.701 1.00 98.12 118 ALA A O 1
ATOM 897 N N . ALA A 1 119 ? -12.012 0.439 16.015 1.00 96.62 119 ALA A N 1
ATOM 898 C CA . ALA A 1 119 ? -11.169 1.619 16.191 1.00 96.62 119 ALA A CA 1
ATOM 899 C C . ALA A 1 119 ? -11.960 2.930 16.026 1.00 96.62 119 ALA A C 1
ATOM 901 O O . ALA A 1 119 ? -11.882 3.806 16.887 1.00 96.62 119 ALA A O 1
ATOM 902 N N . GLU A 1 120 ? -12.781 3.039 14.977 1.00 95.62 120 GLU A N 1
ATOM 903 C CA . GLU A 1 120 ? -13.688 4.172 14.755 1.00 95.62 120 GLU A CA 1
ATOM 904 C C . GLU A 1 120 ? -14.657 4.358 15.935 1.00 95.62 120 GLU A C 1
ATOM 906 O O . GLU A 1 120 ? -14.811 5.471 16.441 1.00 95.62 120 GLU A O 1
ATOM 911 N N . GLY A 1 121 ? -15.259 3.271 16.431 1.00 96.12 121 GLY A N 1
ATOM 912 C CA . GLY A 1 121 ? -16.162 3.288 17.587 1.00 96.12 121 GLY A CA 1
ATOM 913 C C . GLY A 1 121 ? -15.493 3.720 18.896 1.00 96.12 121 GLY A C 1
ATOM 914 O O . GLY A 1 121 ? -16.154 4.287 19.765 1.00 96.12 121 GLY A O 1
ATOM 915 N N . LEU A 1 122 ? -14.181 3.515 19.021 1.00 94.75 122 LEU A N 1
ATOM 916 C CA . LEU A 1 122 ? -13.362 4.031 20.123 1.00 94.75 122 LEU A CA 1
ATOM 917 C C . LEU A 1 122 ? -12.871 5.466 19.890 1.00 94.75 122 LEU A C 1
ATOM 919 O O . LEU A 1 122 ? -12.125 6.005 20.703 1.00 94.75 122 LEU A O 1
ATOM 923 N N . GLY A 1 123 ? -13.291 6.108 18.803 1.00 92.75 123 GLY A N 1
ATOM 924 C CA . GLY A 1 123 ? -12.941 7.488 18.508 1.00 92.75 123 GLY A CA 1
ATOM 925 C C . GLY A 1 123 ? -11.543 7.652 17.928 1.00 92.75 123 GLY A C 1
ATOM 926 O O . GLY A 1 123 ? -10.968 8.728 18.100 1.00 92.75 123 GLY A O 1
ATOM 927 N N . ALA A 1 124 ? -11.011 6.632 17.241 1.00 92.69 124 ALA A N 1
ATOM 928 C CA . ALA A 1 124 ? -9.762 6.751 16.499 1.00 92.69 124 ALA A CA 1
ATOM 929 C C . ALA A 1 124 ? -9.760 8.001 15.605 1.00 92.69 124 ALA A C 1
ATOM 931 O O . ALA A 1 124 ? -10.789 8.430 15.071 1.00 92.69 124 ALA A O 1
ATOM 932 N N . LYS A 1 125 ? -8.588 8.620 15.483 1.00 90.56 125 LYS A N 1
ATOM 933 C CA . LYS A 1 125 ? -8.359 9.833 14.704 1.00 90.56 125 LYS A CA 1
ATOM 934 C C . LYS A 1 125 ? -7.136 9.655 13.828 1.00 90.56 125 LYS A C 1
ATOM 936 O O . LYS A 1 125 ? -6.125 9.108 14.252 1.00 90.56 125 LYS A O 1
ATOM 941 N N . VAL A 1 126 ? -7.201 10.191 12.619 1.00 92.19 126 VAL A N 1
ATOM 942 C CA . VAL A 1 126 ? -6.091 10.188 11.665 1.00 92.19 126 VAL A CA 1
ATOM 943 C C . VAL A 1 126 ? -5.809 11.601 11.178 1.00 92.19 126 VAL A C 1
ATOM 945 O O . VAL A 1 126 ? -6.692 12.461 11.166 1.00 92.19 126 VAL A O 1
ATOM 948 N N . ASN A 1 127 ? -4.572 11.863 10.764 1.00 88.94 127 ASN A N 1
ATOM 949 C CA . ASN A 1 127 ? -4.211 13.126 10.131 1.00 88.94 127 ASN A CA 1
ATOM 950 C C . ASN A 1 127 ? -3.069 12.945 9.117 1.00 88.94 127 ASN A C 1
ATOM 952 O O . ASN A 1 127 ? -2.617 11.834 8.851 1.00 88.94 127 ASN A O 1
ATOM 956 N N . LYS A 1 128 ? -2.589 14.060 8.553 1.00 88.00 128 LYS A N 1
ATOM 957 C CA . LYS A 1 128 ? -1.573 14.062 7.490 1.00 88.00 128 LYS A CA 1
ATOM 958 C C . LYS A 1 128 ? -0.203 13.501 7.888 1.00 88.00 128 LYS A C 1
ATOM 960 O O . LYS A 1 128 ? 0.594 13.252 6.990 1.00 88.00 128 LYS A O 1
ATOM 965 N N . THR A 1 129 ? 0.105 13.368 9.183 1.00 86.81 129 THR A N 1
ATOM 966 C CA . THR A 1 129 ? 1.382 12.770 9.605 1.00 86.81 129 THR A CA 1
ATOM 967 C C . THR A 1 129 ? 1.354 11.254 9.497 1.00 86.81 129 THR A C 1
ATOM 969 O O . THR A 1 129 ? 2.419 10.666 9.409 1.00 86.81 129 THR A O 1
ATOM 972 N N . GLY A 1 130 ? 0.157 10.656 9.495 1.00 89.94 130 GLY A N 1
ATOM 973 C CA . GLY A 1 130 ? -0.030 9.215 9.448 1.00 89.94 130 GLY A CA 1
ATOM 974 C C . GLY A 1 130 ? -0.055 8.625 8.029 1.00 89.94 130 GLY A C 1
ATOM 975 O O . GLY A 1 130 ? -0.454 9.285 7.057 1.00 89.94 130 GLY A O 1
ATOM 976 N N . GLY A 1 131 ? 0.307 7.353 7.918 1.00 93.69 131 GLY A N 1
ATOM 977 C CA . GLY A 1 131 ? 0.153 6.483 6.756 1.00 93.69 131 GLY A CA 1
ATOM 978 C C . GLY A 1 131 ? -0.820 5.316 6.958 1.00 93.69 131 GLY A C 1
ATOM 979 O O . GLY A 1 131 ? -1.272 5.003 8.059 1.00 93.69 131 GLY A O 1
ATOM 980 N N . HIS A 1 132 ? -1.156 4.671 5.845 1.00 96.38 132 HIS A N 1
ATOM 981 C CA . HIS A 1 132 ? -1.719 3.326 5.819 1.00 96.38 132 HIS A CA 1
ATOM 982 C C . HIS A 1 132 ? -0.879 2.485 4.860 1.00 96.38 132 HIS A C 1
ATOM 984 O O . HIS A 1 132 ? -0.785 2.816 3.672 1.00 96.38 132 HIS A O 1
ATOM 990 N N . HIS A 1 133 ? -0.254 1.425 5.368 1.00 96.94 133 HIS A N 1
ATOM 991 C CA . HIS A 1 133 ? 0.626 0.571 4.576 1.00 96.94 133 HIS A CA 1
ATOM 992 C C . HIS A 1 133 ? -0.017 -0.787 4.324 1.00 96.94 133 HIS A C 1
ATOM 994 O O . HIS A 1 133 ? -0.715 -1.342 5.176 1.00 96.94 133 HIS A O 1
ATOM 1000 N N . VAL A 1 134 ? 0.220 -1.315 3.126 1.00 98.00 134 VAL A N 1
ATOM 1001 C CA . VAL A 1 134 ? -0.222 -2.651 2.725 1.00 98.00 134 VAL A CA 1
ATOM 1002 C C . VAL A 1 134 ? 1.001 -3.462 2.339 1.00 98.00 134 VAL A C 1
ATOM 1004 O O . VAL A 1 134 ? 1.698 -3.142 1.378 1.00 98.00 134 VAL A O 1
ATOM 1007 N N . HIS A 1 135 ? 1.234 -4.539 3.072 1.00 97.62 135 HIS A N 1
ATOM 1008 C CA . HIS A 1 135 ? 2.247 -5.533 2.763 1.00 97.62 135 HIS A CA 1
ATOM 1009 C C . HIS A 1 135 ? 1.600 -6.649 1.957 1.00 97.62 135 HIS A C 1
ATOM 1011 O O . HIS A 1 135 ? 0.598 -7.209 2.394 1.00 97.62 135 HIS A O 1
ATOM 1017 N N . ILE A 1 136 ? 2.178 -7.006 0.815 1.00 96.50 136 ILE A N 1
ATOM 1018 C CA . ILE A 1 136 ? 1.806 -8.216 0.077 1.00 96.50 136 ILE A CA 1
ATOM 1019 C C . ILE A 1 136 ? 2.903 -9.265 0.222 1.00 96.50 136 ILE A C 1
ATOM 1021 O O . ILE A 1 136 ? 4.088 -8.949 0.107 1.00 96.50 136 ILE A O 1
ATOM 1025 N N . ASP A 1 137 ? 2.505 -10.510 0.474 1.00 95.88 137 ASP A N 1
ATOM 1026 C CA . ASP A 1 137 ? 3.426 -11.644 0.533 1.00 95.88 137 ASP A CA 1
ATOM 1027 C C . ASP A 1 137 ? 4.105 -11.873 -0.823 1.00 95.88 137 ASP A C 1
ATOM 1029 O O . ASP A 1 137 ? 3.460 -11.914 -1.881 1.00 95.88 137 ASP A O 1
ATOM 1033 N N . ALA A 1 138 ? 5.427 -11.983 -0.759 1.00 95.94 138 ALA A N 1
ATOM 1034 C CA . ALA A 1 138 ? 6.333 -12.091 -1.887 1.00 95.94 138 ALA A CA 1
ATOM 1035 C C . ALA A 1 138 ? 7.429 -13.147 -1.655 1.00 95.94 138 ALA A C 1
ATOM 1037 O O . ALA A 1 138 ? 8.422 -13.175 -2.389 1.00 95.94 138 ALA A O 1
ATOM 1038 N N . LEU A 1 139 ? 7.275 -14.017 -0.648 1.00 92.56 139 LEU A N 1
ATOM 1039 C CA . LEU A 1 139 ? 8.228 -15.097 -0.369 1.00 92.56 139 LEU A CA 1
ATOM 1040 C C . LEU A 1 139 ? 8.357 -16.075 -1.542 1.00 92.56 139 LEU A C 1
ATOM 1042 O O . LEU A 1 139 ? 9.457 -16.540 -1.838 1.00 92.56 139 LEU A O 1
ATOM 1046 N N . ASP A 1 140 ? 7.248 -16.341 -2.229 1.00 94.00 140 ASP A N 1
ATOM 1047 C CA . ASP A 1 140 ? 7.162 -17.200 -3.412 1.00 94.00 140 ASP A CA 1
ATOM 1048 C C . ASP A 1 140 ? 7.695 -16.537 -4.693 1.00 94.00 140 ASP A C 1
ATOM 1050 O O . ASP A 1 140 ? 7.865 -17.217 -5.705 1.00 94.00 140 ASP A O 1
ATOM 1054 N N . LEU A 1 141 ? 7.954 -15.224 -4.680 1.00 95.75 141 LEU A N 1
ATOM 1055 C CA . LEU A 1 141 ? 8.361 -14.501 -5.879 1.00 95.75 141 LEU A CA 1
ATOM 1056 C C . LEU A 1 141 ? 9.859 -14.643 -6.160 1.00 95.75 141 LEU A C 1
ATOM 1058 O O . LEU A 1 141 ? 10.725 -14.381 -5.310 1.00 95.75 141 LEU A O 1
ATOM 1062 N N . ASN A 1 142 ? 10.163 -14.984 -7.411 1.00 95.88 142 ASN A N 1
ATOM 1063 C CA . ASN A 1 142 ? 11.516 -14.922 -7.951 1.00 95.88 142 ASN A CA 1
ATOM 1064 C C . ASN A 1 142 ? 11.899 -13.485 -8.366 1.00 95.88 142 ASN A C 1
ATOM 1066 O O . ASN A 1 142 ? 11.079 -12.564 -8.355 1.00 95.88 142 ASN A O 1
ATOM 1070 N N . VAL A 1 143 ? 13.168 -13.283 -8.738 1.00 96.69 143 VAL A N 1
ATOM 1071 C CA . VAL A 1 143 ? 13.705 -11.956 -9.092 1.00 96.69 143 VAL A CA 1
ATOM 1072 C C . VAL A 1 143 ? 12.951 -11.327 -10.269 1.00 96.69 143 VAL A C 1
ATOM 1074 O O . VAL A 1 143 ? 12.615 -10.147 -10.207 1.00 96.69 143 VAL A O 1
ATOM 1077 N N . ASP A 1 144 ? 12.625 -12.090 -11.313 1.00 95.62 144 ASP A N 1
ATOM 1078 C CA . ASP A 1 144 ? 11.900 -11.574 -12.483 1.00 95.62 144 ASP A CA 1
ATOM 1079 C C . ASP A 1 144 ? 10.482 -11.121 -12.137 1.00 95.62 144 ASP A C 1
ATOM 1081 O O . ASP A 1 144 ? 10.038 -10.059 -12.572 1.00 95.62 144 ASP A O 1
ATOM 1085 N N . GLN A 1 145 ? 9.789 -11.876 -11.291 1.00 96.00 145 GLN A N 1
ATOM 1086 C CA . GLN A 1 145 ? 8.465 -11.519 -10.796 1.00 96.00 145 GLN A CA 1
ATOM 1087 C C . GLN A 1 145 ? 8.495 -10.254 -9.930 1.00 96.00 145 GLN A C 1
ATOM 1089 O O . GLN A 1 145 ? 7.647 -9.376 -10.100 1.00 96.00 145 GLN A O 1
ATOM 1094 N N . ILE A 1 146 ? 9.496 -10.110 -9.054 1.00 97.25 146 ILE A N 1
ATOM 1095 C CA . ILE A 1 146 ? 9.685 -8.887 -8.259 1.00 97.25 146 ILE A CA 1
ATOM 1096 C C . ILE A 1 146 ? 9.940 -7.694 -9.191 1.00 97.25 146 ILE A C 1
ATOM 1098 O O . ILE A 1 146 ? 9.294 -6.653 -9.039 1.00 97.25 146 ILE A O 1
ATOM 1102 N N . LYS A 1 147 ? 10.811 -7.846 -10.201 1.00 96.31 147 LYS A N 1
ATOM 1103 C CA . LYS A 1 147 ? 11.082 -6.799 -11.204 1.00 96.31 147 LYS A CA 1
ATOM 1104 C C . LYS A 1 147 ? 9.812 -6.359 -11.927 1.00 96.31 147 LYS A C 1
ATOM 1106 O O . LYS A 1 147 ? 9.610 -5.158 -12.076 1.00 96.31 147 LYS A O 1
ATOM 1111 N N . LYS A 1 148 ? 8.930 -7.291 -12.311 1.00 95.62 148 LYS A N 1
ATOM 1112 C CA . LYS A 1 148 ? 7.644 -6.962 -12.951 1.00 95.62 148 LYS A CA 1
ATOM 1113 C C . LYS A 1 148 ? 6.760 -6.072 -12.071 1.00 95.62 148 LYS A C 1
ATOM 1115 O O . LYS A 1 148 ? 6.250 -5.063 -12.553 1.00 95.62 148 LYS A O 1
ATOM 1120 N N . VAL A 1 149 ? 6.606 -6.407 -10.785 1.00 96.81 149 VAL A N 1
ATOM 1121 C CA . VAL A 1 149 ? 5.818 -5.598 -9.832 1.00 96.81 149 VAL A CA 1
ATOM 1122 C C . VAL A 1 149 ? 6.424 -4.202 -9.676 1.00 96.81 149 VAL A C 1
ATOM 1124 O O . VAL A 1 149 ? 5.706 -3.204 -9.754 1.00 96.81 149 VAL A O 1
ATOM 1127 N N . CYS A 1 150 ? 7.749 -4.123 -9.523 1.00 97.31 150 CYS A N 1
ATOM 1128 C CA . CYS A 1 150 ? 8.467 -2.858 -9.369 1.00 97.31 150 CYS A CA 1
ATOM 1129 C C . CYS A 1 150 ? 8.345 -1.974 -10.612 1.00 97.31 150 CYS A C 1
ATOM 1131 O O . CYS A 1 150 ? 7.985 -0.805 -10.501 1.00 97.31 150 CYS A O 1
ATOM 1133 N N . ALA A 1 151 ? 8.605 -2.534 -11.796 1.00 95.62 151 ALA A N 1
ATOM 1134 C CA . ALA A 1 151 ? 8.504 -1.822 -13.063 1.00 95.62 151 ALA A CA 1
ATOM 1135 C C . ALA A 1 151 ? 7.083 -1.294 -13.281 1.00 95.62 151 ALA A C 1
ATOM 1137 O O . ALA A 1 151 ? 6.915 -0.120 -13.606 1.00 95.62 151 ALA A O 1
ATOM 1138 N N . ALA A 1 152 ? 6.061 -2.118 -13.024 1.00 95.88 152 ALA A N 1
ATOM 1139 C CA . ALA A 1 152 ? 4.676 -1.690 -13.149 1.00 95.88 152 ALA A CA 1
ATOM 1140 C C . ALA A 1 152 ? 4.336 -0.541 -12.201 1.00 95.88 152 ALA A C 1
ATOM 1142 O O . ALA A 1 152 ? 3.783 0.466 -12.643 1.00 95.88 152 ALA A O 1
ATOM 1143 N N . TYR A 1 153 ? 4.684 -0.660 -10.918 1.00 97.31 153 TYR A N 1
ATOM 1144 C CA . TYR A 1 153 ? 4.447 0.407 -9.950 1.00 97.31 153 TYR A CA 1
ATOM 1145 C C . TYR A 1 153 ? 5.133 1.711 -10.369 1.00 97.31 153 TYR A C 1
ATOM 1147 O O . TYR A 1 153 ? 4.495 2.757 -10.417 1.00 97.31 153 TYR A O 1
ATOM 1155 N N . ILE A 1 154 ? 6.416 1.638 -10.731 1.00 95.81 154 ILE A N 1
ATOM 1156 C CA . ILE A 1 154 ? 7.219 2.803 -11.109 1.00 95.81 154 ILE A CA 1
ATOM 1157 C C . ILE A 1 154 ? 6.652 3.486 -12.356 1.00 95.81 154 ILE A C 1
ATOM 1159 O O . ILE A 1 154 ? 6.565 4.712 -12.398 1.00 95.81 154 ILE A O 1
ATOM 1163 N N . VAL A 1 155 ? 6.232 2.717 -13.358 1.00 94.50 155 VAL A N 1
ATOM 1164 C CA . VAL A 1 155 ? 5.604 3.241 -14.579 1.00 94.50 155 VAL A CA 1
ATOM 1165 C C . VAL A 1 155 ? 4.291 3.967 -14.266 1.00 94.50 155 VAL A C 1
ATOM 1167 O O . VAL A 1 155 ? 4.039 5.041 -14.809 1.00 94.50 155 VAL A O 1
ATOM 1170 N N . TYR A 1 156 ? 3.481 3.426 -13.353 1.00 95.94 156 TYR A N 1
ATOM 1171 C CA . TYR A 1 156 ? 2.188 3.996 -12.974 1.00 95.94 156 TYR A CA 1
ATOM 1172 C C . TYR A 1 156 ? 2.228 4.932 -11.760 1.00 95.94 156 TYR A C 1
ATOM 1174 O O . TYR A 1 156 ? 1.171 5.382 -11.325 1.00 95.94 156 TYR A O 1
ATOM 1182 N N . GLU A 1 157 ? 3.394 5.280 -11.213 1.00 96.62 157 GLU A N 1
ATOM 1183 C CA . GLU A 1 157 ? 3.466 5.997 -9.931 1.00 96.62 157 GLU A CA 1
ATOM 1184 C C . GLU A 1 157 ? 2.693 7.331 -9.950 1.00 96.62 157 GLU A C 1
ATOM 1186 O O . GLU A 1 157 ? 1.950 7.640 -9.021 1.00 96.62 157 GLU A O 1
ATOM 1191 N N . LYS A 1 158 ? 2.753 8.075 -11.062 1.00 95.12 158 LYS A N 1
ATOM 1192 C CA . LYS A 1 158 ? 1.974 9.316 -11.242 1.00 95.12 158 LYS A CA 1
ATOM 1193 C C . LYS A 1 158 ? 0.456 9.090 -11.274 1.00 95.12 158 LYS A C 1
ATOM 1195 O O . LYS A 1 158 ? -0.305 9.993 -10.947 1.00 95.12 158 LYS A O 1
ATOM 1200 N N . ALA A 1 159 ? -0.005 7.908 -11.678 1.00 96.06 159 ALA A N 1
ATOM 1201 C CA . ALA A 1 159 ? -1.415 7.539 -11.584 1.00 96.06 159 ALA A CA 1
ATOM 1202 C C . ALA A 1 159 ? -1.810 7.155 -10.152 1.00 96.06 159 ALA A C 1
ATOM 1204 O O . ALA A 1 159 ? -2.925 7.461 -9.738 1.00 96.06 159 ALA A O 1
ATOM 1205 N N . PHE A 1 160 ? -0.905 6.531 -9.388 1.00 96.81 160 PHE A N 1
ATOM 1206 C CA . PHE A 1 160 ? -1.098 6.330 -7.951 1.00 96.81 160 PHE A CA 1
ATOM 1207 C C . PHE A 1 160 ? -1.188 7.670 -7.207 1.00 96.81 160 PHE A C 1
ATOM 1209 O O . PHE A 1 160 ? -1.996 7.782 -6.286 1.00 96.81 160 PHE A O 1
ATOM 1216 N N . ASP A 1 161 ? -0.427 8.696 -7.621 1.00 96.06 161 ASP A N 1
ATOM 1217 C CA . ASP A 1 161 ? -0.454 10.031 -6.992 1.00 96.06 161 ASP A CA 1
ATOM 1218 C C . ASP A 1 161 ? -1.880 10.593 -6.952 1.00 96.06 161 ASP A C 1
ATOM 1220 O O . ASP A 1 161 ? -2.336 11.032 -5.894 1.00 96.06 161 ASP A O 1
ATOM 1224 N N . LEU A 1 162 ? -2.638 10.448 -8.043 1.00 95.50 162 LEU A N 1
ATOM 1225 C CA . LEU A 1 162 ? -4.032 10.898 -8.124 1.00 95.50 162 LEU A CA 1
ATOM 1226 C C . LEU A 1 162 ? -4.964 10.242 -7.089 1.00 95.50 162 LEU A C 1
ATOM 1228 O O . LEU A 1 162 ? -5.992 10.815 -6.735 1.00 95.50 162 LEU A O 1
ATOM 1232 N N . LEU A 1 163 ? -4.626 9.050 -6.591 1.00 95.75 163 LEU A N 1
ATOM 1233 C CA . LEU A 1 163 ? -5.454 8.296 -5.641 1.00 95.75 163 LEU A CA 1
ATOM 1234 C C . LEU A 1 163 ? -5.245 8.729 -4.183 1.00 95.75 163 LEU A C 1
ATOM 1236 O O . LEU A 1 163 ? -5.983 8.297 -3.293 1.00 95.75 163 LEU A O 1
ATOM 1240 N N . THR A 1 164 ? -4.241 9.567 -3.925 1.00 93.88 164 THR A N 1
ATOM 1241 C CA . THR A 1 164 ? -3.778 9.918 -2.577 1.00 93.88 164 THR A CA 1
ATOM 1242 C C . THR A 1 164 ? -3.808 11.422 -2.338 1.00 93.88 164 THR A C 1
ATOM 1244 O O . THR A 1 164 ? -3.826 12.219 -3.274 1.00 93.88 164 THR A O 1
ATOM 1247 N N . SER A 1 165 ? -3.838 11.839 -1.069 1.00 92.50 165 SER A N 1
ATOM 1248 C CA . SER A 1 165 ? -3.796 13.268 -0.731 1.00 92.50 165 SER A CA 1
ATOM 1249 C C . SER A 1 165 ? -2.488 13.919 -1.173 1.00 92.50 165 SER A C 1
ATOM 1251 O O . SER A 1 165 ? -1.447 13.274 -1.113 1.00 92.50 165 SER A O 1
ATOM 1253 N N . ARG A 1 166 ? -2.505 15.221 -1.486 1.00 90.19 166 ARG A N 1
ATOM 1254 C CA . ARG A 1 166 ? -1.323 15.989 -1.923 1.00 90.19 166 ARG A CA 1
ATOM 1255 C C . ARG A 1 166 ? -0.080 15.789 -1.050 1.00 90.19 166 ARG A C 1
ATOM 1257 O O . ARG A 1 166 ? 1.015 15.651 -1.572 1.00 90.19 166 ARG A O 1
ATOM 1264 N N . SER A 1 167 ? -0.250 15.658 0.268 1.00 90.38 167 SER A N 1
ATOM 1265 C CA . SER A 1 167 ? 0.844 15.357 1.207 1.00 90.38 167 SER A CA 1
ATOM 1266 C C . SER A 1 167 ? 1.486 13.971 1.041 1.00 90.38 167 SER A C 1
ATOM 1268 O O . SER A 1 167 ? 2.339 13.614 1.841 1.00 90.38 167 SER A O 1
ATOM 1270 N N . ARG A 1 168 ? 1.042 13.145 0.092 1.00 93.25 168 ARG A N 1
ATOM 1271 C CA . ARG A 1 168 ? 1.621 11.840 -0.270 1.00 93.25 168 ARG A CA 1
ATOM 1272 C C . ARG A 1 168 ? 2.068 11.792 -1.737 1.00 93.25 168 ARG A C 1
ATOM 1274 O O . ARG A 1 168 ? 2.656 10.794 -2.149 1.00 93.25 168 ARG A O 1
ATOM 1281 N N . GLN A 1 169 ? 1.779 12.838 -2.515 1.00 93.88 169 GLN A N 1
ATOM 1282 C CA . GLN A 1 169 ? 2.052 12.890 -3.949 1.00 93.88 169 GLN A CA 1
ATOM 1283 C C . GLN A 1 169 ? 3.490 13.319 -4.236 1.00 93.88 169 GLN A C 1
ATOM 1285 O O . GLN A 1 169 ? 4.100 14.049 -3.451 1.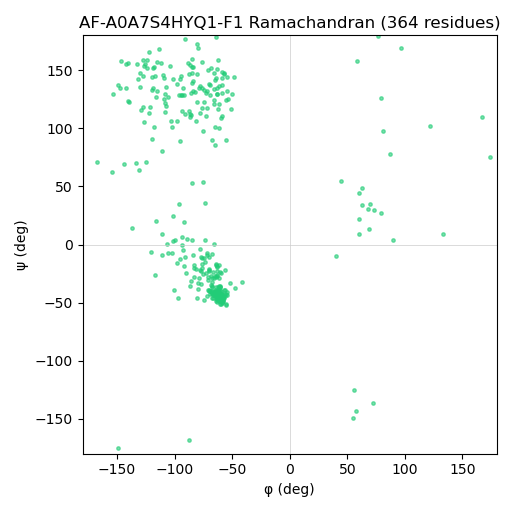00 93.88 169 GLN A O 1
ATOM 1290 N N . GLY A 1 170 ? 4.025 12.888 -5.382 1.00 91.88 170 GLY A N 1
ATOM 1291 C CA . GLY A 1 170 ? 5.376 13.259 -5.800 1.00 91.88 170 GLY A CA 1
ATOM 1292 C C . GLY A 1 170 ? 6.413 12.890 -4.738 1.00 91.88 170 GLY A C 1
ATOM 1293 O O . GLY A 1 170 ? 6.466 11.736 -4.314 1.00 91.88 170 GLY A O 1
ATOM 1294 N N . ASP A 1 171 ? 7.202 13.874 -4.310 1.00 93.69 171 ASP A N 1
ATOM 1295 C CA . ASP A 1 171 ? 8.219 13.755 -3.254 1.00 93.69 171 ASP A CA 1
ATOM 1296 C C . ASP A 1 171 ? 7.904 14.642 -2.027 1.00 93.69 171 ASP A C 1
ATOM 1298 O O . ASP A 1 171 ? 8.780 14.920 -1.211 1.00 93.69 171 ASP A O 1
ATOM 1302 N N . GLU A 1 172 ? 6.642 15.061 -1.857 1.00 91.38 172 GLU A N 1
ATOM 1303 C CA . GLU A 1 172 ? 6.195 15.957 -0.769 1.00 91.38 172 GLU A CA 1
ATOM 1304 C C . GLU A 1 172 ? 6.347 15.349 0.639 1.00 91.38 172 GLU A C 1
ATOM 1306 O O . GLU A 1 172 ? 6.318 16.060 1.644 1.00 91.38 172 GLU A O 1
ATOM 1311 N N . ASN A 1 173 ? 6.506 14.025 0.740 1.00 90.25 173 ASN A N 1
ATOM 1312 C CA . ASN A 1 173 ? 6.659 13.324 2.008 1.00 90.25 173 ASN A CA 1
ATOM 1313 C C . ASN A 1 173 ? 7.959 12.523 2.060 1.00 90.25 173 ASN A C 1
ATOM 1315 O O . ASN A 1 173 ? 8.121 11.496 1.401 1.00 90.25 173 ASN A O 1
ATOM 1319 N N . GLN A 1 174 ? 8.858 12.953 2.945 1.00 90.56 174 GLN A N 1
ATOM 1320 C CA . GLN A 1 174 ? 10.152 12.310 3.168 1.00 90.56 174 GLN A CA 1
ATOM 1321 C C . GLN A 1 174 ? 10.068 10.851 3.652 1.00 90.56 174 GLN A C 1
ATOM 1323 O O . GLN A 1 174 ? 11.068 10.139 3.553 1.00 90.56 174 GLN A O 1
ATOM 1328 N N . TRP A 1 175 ? 8.914 10.411 4.164 1.00 89.50 175 TRP A N 1
ATOM 1329 C CA . TRP A 1 175 ? 8.675 9.050 4.653 1.00 89.50 175 TRP A CA 1
ATOM 1330 C C . TRP A 1 175 ? 8.131 8.102 3.570 1.00 89.50 175 TRP A C 1
ATOM 1332 O O . TRP A 1 175 ? 8.114 6.890 3.774 1.00 89.50 175 TRP A O 1
ATOM 1342 N N . CYS A 1 176 ? 7.725 8.629 2.408 1.00 90.81 176 CYS A N 1
ATOM 1343 C CA . CYS A 1 176 ? 7.302 7.850 1.243 1.00 90.81 176 CYS A CA 1
ATOM 1344 C C . CYS A 1 176 ? 7.747 8.534 -0.063 1.00 90.81 176 CYS A C 1
ATOM 1346 O O . CYS A 1 176 ? 6.939 9.052 -0.832 1.00 90.81 176 CYS A O 1
ATOM 1348 N N . LYS A 1 177 ? 9.060 8.535 -0.305 1.00 95.56 177 LYS A N 1
ATOM 1349 C CA . LYS A 1 177 ? 9.687 9.129 -1.495 1.00 95.56 177 LYS A CA 1
ATOM 1350 C C . LYS A 1 177 ? 9.345 8.354 -2.772 1.00 95.56 177 LYS A C 1
ATOM 1352 O O . LYS A 1 177 ? 9.142 7.139 -2.746 1.00 95.56 177 LYS A O 1
ATOM 1357 N N . SER A 1 178 ? 9.341 9.052 -3.896 1.00 97.06 178 SER A N 1
ATOM 1358 C CA . SER A 1 178 ? 9.105 8.534 -5.236 1.00 97.06 178 SER A CA 1
ATOM 1359 C C . SER A 1 178 ? 10.115 7.455 -5.610 1.00 97.06 178 SER A C 1
ATOM 1361 O O . SER A 1 178 ? 11.321 7.665 -5.499 1.00 97.06 178 SER A O 1
ATOM 1363 N N . ASN A 1 179 ? 9.650 6.307 -6.101 1.00 97.44 179 ASN A N 1
ATOM 1364 C CA . ASN A 1 179 ? 10.529 5.289 -6.674 1.00 97.44 179 ASN A CA 1
ATOM 1365 C C . ASN A 1 179 ? 10.908 5.666 -8.112 1.00 97.44 179 ASN A C 1
ATOM 1367 O O . ASN A 1 179 ? 12.062 5.501 -8.504 1.00 97.44 179 ASN A O 1
ATOM 1371 N N . GLN A 1 180 ? 9.968 6.231 -8.878 1.00 95.62 180 GLN A N 1
ATOM 1372 C CA . GLN A 1 180 ? 10.186 6.713 -10.241 1.00 95.62 180 GLN A CA 1
ATOM 1373 C C . GLN A 1 180 ? 11.263 7.798 -10.290 1.00 95.62 180 GLN A C 1
ATOM 1375 O O . GLN A 1 180 ? 12.193 7.690 -11.087 1.00 95.62 180 GLN A O 1
ATOM 1380 N N . GLY A 1 181 ? 11.189 8.804 -9.414 1.00 95.12 181 GLY A N 1
ATOM 1381 C CA . GLY A 1 181 ? 12.187 9.873 -9.350 1.00 95.12 181 GLY A CA 1
ATOM 1382 C C . GLY A 1 181 ? 13.598 9.338 -9.083 1.00 95.12 181 GLY A C 1
ATOM 1383 O O . GLY A 1 181 ? 14.553 9.732 -9.753 1.00 95.12 181 GLY A O 1
ATOM 1384 N N . ARG A 1 182 ? 13.734 8.370 -8.164 1.00 94.94 182 ARG A N 1
ATOM 1385 C CA . ARG A 1 182 ? 15.027 7.724 -7.869 1.00 94.94 182 ARG A CA 1
ATOM 1386 C C . ARG A 1 182 ? 15.530 6.872 -9.023 1.00 94.94 182 ARG A C 1
ATOM 1388 O O . ARG A 1 182 ? 16.721 6.920 -9.323 1.00 94.94 182 ARG A O 1
ATOM 1395 N N . LEU A 1 183 ? 14.639 6.139 -9.688 1.00 94.88 183 LEU A N 1
ATOM 1396 C CA . LEU A 1 183 ? 14.993 5.323 -10.843 1.00 94.88 183 LEU A CA 1
ATOM 1397 C C . LEU A 1 183 ? 15.476 6.192 -12.016 1.00 94.88 183 LEU A C 1
ATOM 1399 O O . LEU A 1 183 ? 16.495 5.875 -12.624 1.00 94.88 183 LEU A O 1
ATOM 1403 N N . ILE A 1 184 ? 14.792 7.309 -12.289 1.00 94.38 184 ILE A N 1
ATOM 1404 C CA . ILE A 1 184 ? 15.182 8.297 -13.308 1.00 94.38 184 ILE A CA 1
ATOM 1405 C C . ILE A 1 184 ? 16.562 8.876 -12.991 1.00 94.38 184 ILE A C 1
ATOM 1407 O O . ILE A 1 184 ? 17.432 8.888 -13.860 1.00 94.38 184 ILE A O 1
ATOM 1411 N N . ALA A 1 185 ? 16.792 9.315 -11.749 1.00 92.06 185 ALA A N 1
ATOM 1412 C CA . ALA A 1 185 ? 18.082 9.869 -11.341 1.00 92.06 185 ALA A CA 1
ATOM 1413 C C . ALA A 1 185 ? 19.218 8.846 -11.514 1.00 92.06 185 ALA A C 1
ATOM 1415 O O . ALA A 1 185 ? 20.267 9.161 -12.072 1.00 92.06 185 ALA A O 1
ATOM 1416 N N . ALA A 1 186 ? 18.985 7.595 -11.107 1.00 88.19 186 ALA A N 1
ATOM 1417 C CA . ALA A 1 186 ? 19.952 6.512 -11.256 1.00 88.19 186 ALA A CA 1
ATOM 1418 C C . ALA A 1 186 ? 20.167 6.066 -12.717 1.00 88.19 186 ALA A C 1
ATOM 1420 O O . ALA A 1 186 ? 21.189 5.459 -13.027 1.00 88.19 186 ALA A O 1
ATOM 1421 N N . GLY A 1 187 ? 19.211 6.348 -13.604 1.00 88.50 187 GLY A N 1
ATOM 1422 C CA . GLY A 1 187 ? 19.272 6.103 -15.045 1.00 88.50 187 GLY A CA 1
ATOM 1423 C C . GLY A 1 187 ? 19.813 7.284 -15.858 1.00 88.50 187 GLY A C 1
ATOM 1424 O O . GLY A 1 187 ? 19.522 7.369 -17.047 1.00 88.50 187 GLY A O 1
ATOM 1425 N N . GLY A 1 188 ? 20.528 8.231 -15.241 1.00 90.56 188 GLY A N 1
ATOM 1426 C CA . GLY A 1 188 ? 21.078 9.396 -15.946 1.00 90.56 188 GLY A CA 1
ATOM 1427 C C . GLY A 1 188 ? 20.010 10.372 -16.453 1.00 90.56 188 GLY A C 1
ATOM 1428 O O . GLY A 1 188 ? 20.193 11.002 -17.488 1.00 90.56 188 GLY A O 1
ATOM 1429 N N . GLY A 1 189 ? 18.872 10.467 -15.759 1.00 92.25 189 GLY A N 1
ATOM 1430 C CA . GLY A 1 189 ? 17.752 11.332 -16.139 1.00 92.25 189 GLY A CA 1
ATOM 1431 C C . GLY A 1 189 ? 16.717 10.676 -17.058 1.00 92.25 189 GLY A C 1
ATOM 1432 O O . GLY A 1 189 ? 15.759 11.339 -17.447 1.00 92.25 189 GLY A O 1
ATOM 1433 N N . SER A 1 190 ? 16.852 9.383 -17.378 1.00 92.06 190 SER A N 1
ATOM 1434 C CA . SER A 1 190 ? 15.914 8.650 -18.238 1.00 92.06 190 SER A CA 1
ATOM 1435 C C . SER A 1 190 ? 15.196 7.525 -17.492 1.00 92.06 190 SER A C 1
ATOM 1437 O O . SER A 1 190 ? 15.822 6.631 -16.916 1.00 92.06 190 SER A O 1
ATOM 1439 N N . LEU A 1 191 ? 13.858 7.533 -17.560 1.00 91.31 191 LEU A N 1
ATOM 1440 C CA . LEU A 1 191 ? 13.021 6.445 -17.045 1.00 91.31 191 LEU A CA 1
ATOM 1441 C C . LEU A 1 191 ? 13.325 5.127 -17.766 1.00 91.31 191 LEU A C 1
ATOM 1443 O O . LEU A 1 191 ? 13.416 4.083 -17.127 1.00 91.31 191 LEU A O 1
ATOM 1447 N N . GLU A 1 192 ? 13.525 5.176 -19.082 1.00 91.12 192 GLU A N 1
ATOM 1448 C CA . GLU A 1 192 ? 13.820 3.994 -19.891 1.00 91.12 192 GLU A CA 1
ATOM 1449 C C . GLU A 1 192 ? 15.163 3.366 -19.497 1.00 91.12 192 GLU A C 1
ATOM 1451 O O . GLU A 1 192 ? 15.243 2.160 -19.268 1.00 91.12 192 GLU A O 1
ATOM 1456 N N . ALA A 1 193 ? 16.213 4.181 -19.348 1.00 92.75 193 ALA A N 1
ATOM 1457 C CA . ALA A 1 193 ? 17.523 3.697 -18.917 1.00 92.75 193 ALA A CA 1
ATOM 1458 C C . ALA A 1 193 ? 17.472 3.115 -17.494 1.00 92.75 193 ALA A C 1
ATOM 1460 O O . ALA A 1 193 ? 18.054 2.061 -17.229 1.00 92.75 193 ALA A O 1
ATOM 1461 N N . GLY A 1 194 ? 16.722 3.758 -16.595 1.00 94.31 194 GLY A N 1
ATOM 1462 C CA . GLY A 1 194 ? 16.479 3.255 -15.247 1.00 94.31 194 GLY A CA 1
ATOM 1463 C C . GLY A 1 194 ? 15.747 1.906 -15.235 1.00 94.31 194 GLY A C 1
ATOM 1464 O O . GLY A 1 194 ? 16.171 0.979 -14.543 1.00 94.31 194 GLY A O 1
ATOM 1465 N N . LEU A 1 195 ? 14.692 1.753 -16.043 1.00 93.75 195 LEU A N 1
ATOM 1466 C CA . LEU A 1 195 ? 13.960 0.488 -16.181 1.00 93.75 195 LEU A CA 1
ATOM 1467 C C . LEU A 1 195 ? 14.833 -0.603 -16.801 1.00 93.75 195 LEU A C 1
ATOM 1469 O O . LEU A 1 195 ? 14.820 -1.734 -16.326 1.00 93.75 195 LEU A O 1
ATOM 1473 N N . ARG A 1 196 ? 15.653 -0.270 -17.802 1.00 93.06 196 ARG A N 1
ATOM 1474 C CA . ARG A 1 196 ? 16.621 -1.203 -18.391 1.00 93.06 196 ARG A CA 1
ATOM 1475 C C . ARG A 1 196 ? 17.592 -1.736 -17.337 1.00 93.06 196 ARG A C 1
ATOM 1477 O O . ARG A 1 196 ? 17.792 -2.945 -17.254 1.00 93.06 196 ARG A O 1
ATOM 1484 N N . ARG A 1 197 ? 18.129 -0.855 -16.486 1.00 94.50 197 ARG A N 1
ATOM 1485 C CA . ARG A 1 197 ? 18.989 -1.234 -15.355 1.00 94.50 197 ARG A CA 1
ATOM 1486 C C . ARG A 1 197 ? 18.260 -2.143 -14.362 1.00 94.50 197 ARG A C 1
ATOM 1488 O O . ARG A 1 197 ? 18.826 -3.146 -13.941 1.00 94.50 197 ARG A O 1
ATOM 1495 N N . LEU A 1 198 ? 17.011 -1.822 -14.011 1.00 95.12 198 LEU A N 1
ATOM 1496 C CA . LEU A 1 198 ? 16.180 -2.678 -13.157 1.00 95.12 198 LEU A CA 1
ATOM 1497 C C . LEU A 1 198 ? 16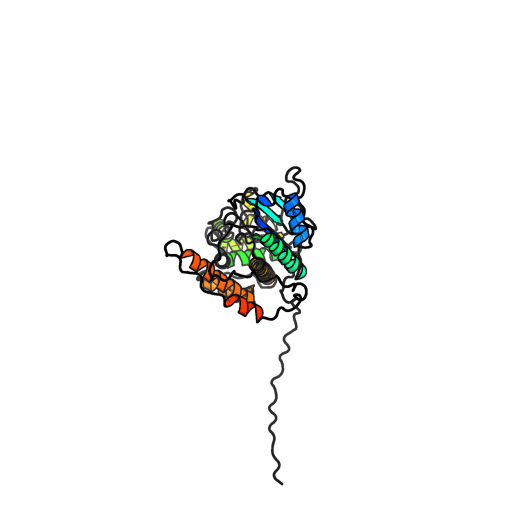.003 -4.073 -13.772 1.00 95.12 198 LEU A C 1
ATOM 1499 O O . LEU A 1 198 ? 16.187 -5.069 -13.079 1.00 95.12 198 LEU A O 1
ATOM 1503 N N . MET A 1 199 ? 15.697 -4.156 -15.069 1.00 93.69 199 MET A N 1
ATOM 1504 C CA . MET A 1 199 ? 15.462 -5.429 -15.759 1.00 93.69 199 MET A CA 1
ATOM 1505 C C . MET A 1 199 ? 16.707 -6.321 -15.840 1.00 93.69 199 MET A C 1
ATOM 1507 O O . MET A 1 199 ? 16.573 -7.546 -15.821 1.00 93.69 199 MET A O 1
ATOM 1511 N N . GLN A 1 200 ? 17.900 -5.722 -15.852 1.00 95.12 200 GLN A N 1
ATOM 1512 C CA . GLN A 1 200 ? 19.191 -6.420 -15.834 1.00 95.12 200 GLN A CA 1
ATOM 1513 C C . GLN A 1 200 ? 19.587 -6.963 -14.451 1.00 95.12 200 GLN A C 1
ATOM 1515 O O . GLN A 1 200 ? 20.536 -7.737 -14.359 1.00 95.12 200 GLN A O 1
ATOM 1520 N N . ALA A 1 201 ? 18.886 -6.593 -13.374 1.00 96.19 201 ALA A N 1
ATOM 1521 C CA . ALA A 1 201 ? 19.178 -7.118 -12.044 1.00 96.19 201 ALA A CA 1
ATOM 1522 C C . ALA A 1 201 ? 18.900 -8.631 -11.963 1.00 96.19 201 ALA A C 1
ATOM 1524 O O . ALA A 1 201 ? 17.848 -9.115 -12.397 1.00 96.19 201 ALA A O 1
ATOM 1525 N N . THR A 1 202 ? 19.847 -9.367 -11.377 1.00 97.00 202 THR A N 1
ATOM 1526 C CA . THR A 1 202 ? 19.828 -10.837 -11.274 1.00 97.00 202 THR A CA 1
ATOM 1527 C C . THR A 1 202 ? 19.619 -11.352 -9.849 1.00 97.00 202 THR A C 1
ATOM 1529 O O . THR A 1 202 ? 19.366 -12.539 -9.669 1.00 97.00 202 THR A O 1
ATOM 1532 N N . THR A 1 203 ? 19.666 -10.479 -8.836 1.00 96.69 203 THR A N 1
ATOM 1533 C CA . THR A 1 203 ? 19.450 -10.831 -7.421 1.00 96.69 203 THR A CA 1
ATOM 1534 C C . THR A 1 203 ? 18.392 -9.939 -6.771 1.00 96.69 203 THR A C 1
ATOM 1536 O O . THR A 1 203 ? 18.118 -8.833 -7.251 1.00 96.69 203 THR A O 1
ATOM 1539 N N . LYS A 1 204 ? 17.794 -10.398 -5.660 1.00 94.75 204 LYS A N 1
ATOM 1540 C CA . LYS A 1 204 ? 16.820 -9.602 -4.891 1.00 94.75 204 LYS A CA 1
ATOM 1541 C C . LYS A 1 204 ? 17.484 -8.344 -4.326 1.00 94.75 204 LYS A C 1
ATOM 1543 O O . LYS A 1 204 ? 16.919 -7.261 -4.417 1.00 94.75 204 LYS A O 1
ATOM 1548 N N . GLU A 1 205 ? 18.712 -8.468 -3.835 1.00 94.19 205 GLU A N 1
ATOM 1549 C CA . GLU A 1 205 ? 19.518 -7.379 -3.281 1.00 94.19 205 GLU A CA 1
ATOM 1550 C C . GLU A 1 205 ? 19.783 -6.292 -4.324 1.00 94.19 205 GLU A C 1
ATOM 1552 O O . GLU A 1 205 ? 19.645 -5.109 -4.022 1.00 94.19 205 GLU A O 1
ATOM 1557 N N . ALA A 1 206 ? 20.098 -6.675 -5.568 1.00 95.88 206 ALA A N 1
ATOM 1558 C CA . ALA A 1 206 ? 20.299 -5.722 -6.655 1.00 95.88 206 ALA A CA 1
ATOM 1559 C C . ALA A 1 206 ? 19.004 -4.968 -6.994 1.00 95.88 206 ALA A C 1
ATOM 1561 O O . ALA A 1 206 ? 19.035 -3.752 -7.184 1.00 95.88 206 ALA A O 1
ATOM 1562 N N . VAL A 1 207 ? 17.858 -5.659 -7.019 1.00 96.75 207 VAL A N 1
ATOM 1563 C CA . VAL A 1 207 ? 16.552 -5.016 -7.232 1.00 96.75 207 VAL A CA 1
ATOM 1564 C C . VAL A 1 207 ? 16.245 -4.021 -6.111 1.00 96.75 207 VAL A C 1
ATOM 1566 O O . VAL A 1 207 ? 15.905 -2.873 -6.395 1.00 96.75 207 VAL A O 1
ATOM 1569 N N . VAL A 1 208 ? 16.423 -4.418 -4.847 1.00 95.12 208 VAL A N 1
ATOM 1570 C CA . VAL A 1 208 ? 16.208 -3.532 -3.692 1.00 95.12 208 VAL A CA 1
ATOM 1571 C C . VAL A 1 208 ? 17.143 -2.325 -3.748 1.00 95.12 208 VAL A C 1
ATOM 1573 O O . VAL A 1 208 ? 16.681 -1.201 -3.591 1.00 95.12 208 VAL A O 1
ATOM 1576 N N . ALA A 1 209 ? 18.428 -2.515 -4.052 1.00 94.31 209 ALA A N 1
ATOM 1577 C CA . ALA A 1 209 ? 19.389 -1.418 -4.160 1.00 94.31 209 ALA A CA 1
ATOM 1578 C C . ALA A 1 209 ? 19.058 -0.428 -5.294 1.00 94.31 209 ALA A C 1
ATOM 1580 O O . ALA A 1 209 ? 19.427 0.742 -5.219 1.00 94.31 209 ALA A O 1
ATOM 1581 N N . ILE A 1 210 ? 18.364 -0.869 -6.348 1.00 95.38 210 ILE A N 1
ATOM 1582 C CA . ILE A 1 210 ? 17.909 0.001 -7.441 1.00 95.38 210 ILE A CA 1
ATOM 1583 C C . ILE A 1 210 ? 16.634 0.760 -7.051 1.00 95.38 210 ILE A C 1
ATOM 1585 O O . ILE A 1 210 ? 16.542 1.963 -7.291 1.00 95.38 210 ILE A O 1
ATOM 1589 N N . VAL A 1 211 ? 15.652 0.069 -6.465 1.00 96.19 211 VAL A N 1
ATOM 1590 C CA . VAL A 1 211 ? 14.315 0.623 -6.175 1.00 96.19 211 VAL A CA 1
ATOM 1591 C C . VAL A 1 211 ? 14.285 1.425 -4.866 1.00 96.19 211 VAL A C 1
ATOM 1593 O O . VAL A 1 211 ? 13.501 2.367 -4.740 1.00 96.19 211 VAL A O 1
ATOM 1596 N N . ASN A 1 212 ? 15.163 1.091 -3.918 1.00 95.50 212 ASN A N 1
ATOM 1597 C CA . ASN A 1 212 ? 15.305 1.698 -2.595 1.00 95.50 212 ASN A CA 1
ATOM 1598 C C . ASN A 1 212 ? 16.787 2.050 -2.296 1.00 95.50 212 ASN A C 1
ATOM 1600 O O . ASN A 1 212 ? 17.373 1.512 -1.360 1.00 95.50 212 ASN A O 1
ATOM 1604 N N . PRO A 1 213 ? 17.418 2.971 -3.054 1.00 89.88 213 PRO A N 1
ATOM 1605 C CA . PRO A 1 213 ? 18.881 3.157 -3.094 1.00 89.88 213 PRO A CA 1
ATOM 1606 C C . PRO A 1 213 ? 19.522 3.837 -1.866 1.00 89.88 213 PRO A C 1
ATOM 1608 O O . PRO A 1 213 ? 20.712 4.142 -1.884 1.00 89.88 213 PRO A O 1
ATOM 1611 N N . GLN A 1 214 ? 18.759 4.149 -0.815 1.00 82.44 214 GLN A N 1
ATOM 1612 C CA . GLN A 1 214 ? 19.292 4.802 0.389 1.00 82.44 214 GLN A CA 1
ATOM 1613 C C . GLN A 1 214 ? 19.884 3.774 1.357 1.00 82.44 214 GLN A C 1
ATOM 1615 O O . GLN A 1 214 ? 19.438 2.635 1.404 1.00 82.44 214 GLN A O 1
ATOM 1620 N N . MET A 1 215 ? 20.857 4.191 2.170 1.00 76.94 215 MET A N 1
ATOM 1621 C CA . MET A 1 215 ? 21.459 3.335 3.197 1.00 76.94 215 MET A CA 1
ATOM 1622 C C . MET A 1 215 ? 20.690 3.408 4.525 1.00 76.94 215 MET A C 1
ATOM 1624 O O . MET A 1 215 ? 20.020 4.402 4.829 1.00 76.94 215 MET A O 1
ATOM 1628 N N . GLY A 1 216 ? 20.820 2.357 5.340 1.00 82.00 216 GLY A N 1
ATOM 1629 C CA . GLY A 1 216 ? 20.217 2.274 6.672 1.00 82.00 216 GLY A CA 1
ATOM 1630 C C . GLY A 1 216 ? 18.694 2.439 6.647 1.00 82.00 216 GLY A C 1
ATOM 1631 O O . GLY A 1 216 ? 18.021 2.023 5.706 1.00 82.00 216 GLY A O 1
ATOM 1632 N N . ASN A 1 217 ? 18.143 3.104 7.666 1.00 78.81 217 ASN A N 1
ATOM 1633 C CA . ASN A 1 217 ? 16.695 3.322 7.772 1.00 78.81 217 ASN A CA 1
ATOM 1634 C C . ASN A 1 217 ? 16.119 4.167 6.624 1.00 78.81 217 ASN A C 1
ATOM 1636 O O . ASN A 1 217 ? 14.918 4.113 6.387 1.00 78.81 217 ASN A O 1
ATOM 1640 N N . GLY A 1 218 ? 16.944 4.921 5.888 1.00 83.88 218 GLY A N 1
ATOM 1641 C CA . GLY A 1 218 ? 16.493 5.694 4.729 1.00 83.88 218 GLY A CA 1
ATOM 1642 C C . GLY A 1 218 ? 15.973 4.824 3.580 1.00 83.88 218 GLY A C 1
ATOM 1643 O O . GLY A 1 218 ? 15.099 5.263 2.830 1.00 83.88 218 GLY A O 1
ATOM 1644 N N . ALA A 1 219 ? 16.466 3.584 3.462 1.00 87.56 219 ALA A N 1
ATOM 1645 C CA . ALA A 1 219 ? 16.079 2.641 2.412 1.00 87.56 219 ALA A CA 1
ATOM 1646 C C . ALA A 1 219 ? 14.562 2.401 2.381 1.00 87.56 219 ALA A C 1
ATOM 1648 O O . ALA A 1 219 ? 13.955 2.368 1.312 1.00 87.56 219 ALA A O 1
ATOM 1649 N N . ARG A 1 220 ? 13.926 2.320 3.555 1.00 90.56 220 ARG A N 1
ATOM 1650 C CA . ARG A 1 220 ? 12.506 1.963 3.673 1.00 90.56 220 ARG A CA 1
ATOM 1651 C C . ARG A 1 220 ? 11.536 3.091 3.306 1.00 90.56 220 ARG A C 1
ATOM 1653 O O . ARG A 1 220 ? 10.363 2.839 3.060 1.00 90.56 220 ARG A O 1
ATOM 1660 N N . TYR A 1 221 ? 12.005 4.341 3.255 1.00 93.12 221 TYR A N 1
ATOM 1661 C CA . TYR A 1 221 ? 11.158 5.532 3.098 1.00 93.12 221 TYR A CA 1
ATOM 1662 C C . TYR A 1 221 ? 10.819 5.855 1.641 1.00 93.12 221 TYR A C 1
ATOM 1664 O O . TYR A 1 221 ? 11.030 6.974 1.170 1.00 93.12 221 TYR A O 1
ATOM 1672 N N . HIS A 1 222 ? 10.289 4.866 0.926 1.00 96.25 222 HIS A N 1
ATOM 1673 C CA . HIS A 1 222 ? 9.815 4.995 -0.450 1.00 96.25 222 HIS A CA 1
ATOM 1674 C C . HIS A 1 222 ? 8.369 4.513 -0.559 1.00 96.25 222 HIS A C 1
ATOM 1676 O O . HIS A 1 222 ? 7.920 3.708 0.252 1.00 96.25 222 HIS A O 1
ATOM 1682 N N . LYS A 1 223 ? 7.624 4.999 -1.555 1.00 97.88 223 LYS A N 1
ATOM 1683 C CA . LYS A 1 223 ? 6.212 4.627 -1.733 1.00 97.88 223 LYS A CA 1
ATOM 1684 C C . LYS A 1 223 ? 6.027 3.124 -1.976 1.00 97.88 223 LYS A C 1
ATOM 1686 O O . LYS A 1 223 ? 5.074 2.546 -1.465 1.00 97.88 223 LYS A O 1
ATOM 1691 N N . LEU A 1 224 ? 6.945 2.507 -2.714 1.00 97.94 224 LEU A N 1
ATOM 1692 C CA . LEU A 1 224 ? 7.134 1.065 -2.799 1.00 97.94 224 LEU A CA 1
ATOM 1693 C C . LEU A 1 224 ? 8.424 0.700 -2.063 1.00 97.94 224 LEU A C 1
ATOM 1695 O O . LEU A 1 224 ? 9.526 1.083 -2.474 1.00 97.94 224 LEU A O 1
ATOM 1699 N N . ASN A 1 225 ? 8.285 -0.033 -0.968 1.00 96.62 225 ASN A N 1
ATOM 1700 C CA . ASN A 1 225 ? 9.392 -0.464 -0.137 1.00 96.62 225 ASN A CA 1
ATOM 1701 C C . ASN A 1 225 ? 9.637 -1.972 -0.293 1.00 96.62 225 ASN A C 1
ATOM 1703 O O . ASN A 1 225 ? 8.762 -2.797 -0.029 1.00 96.62 225 ASN A O 1
ATOM 1707 N N . LEU A 1 226 ? 10.851 -2.324 -0.714 1.00 95.88 226 LEU A N 1
ATOM 1708 C CA . LEU A 1 226 ? 11.306 -3.698 -0.906 1.00 95.88 226 LEU A CA 1
ATOM 1709 C C . LEU A 1 226 ? 12.278 -4.160 0.182 1.00 95.88 226 LEU A C 1
ATOM 1711 O O . LEU A 1 226 ? 12.740 -5.297 0.131 1.00 95.88 226 LEU A O 1
ATOM 1715 N N . THR A 1 227 ? 12.610 -3.321 1.170 1.00 93.12 227 THR A N 1
ATOM 1716 C CA . THR A 1 227 ? 13.588 -3.692 2.206 1.00 93.12 227 THR A CA 1
ATOM 1717 C C . THR A 1 227 ? 13.149 -4.916 3.001 1.00 93.12 227 THR A C 1
ATOM 1719 O O . THR A 1 227 ? 13.994 -5.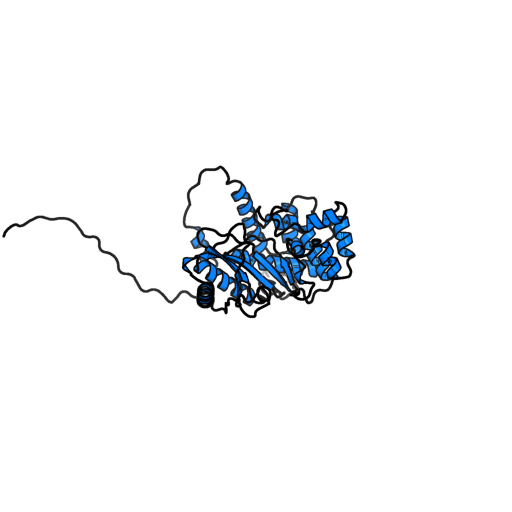630 3.516 1.00 93.12 227 THR A O 1
ATOM 1722 N N . ASN A 1 228 ? 11.846 -5.204 3.060 1.00 91.56 228 ASN A N 1
ATOM 1723 C CA . ASN A 1 228 ? 11.304 -6.384 3.738 1.00 91.56 228 ASN A CA 1
ATOM 1724 C C . ASN A 1 228 ? 11.595 -7.703 2.993 1.00 91.56 228 ASN A C 1
ATOM 1726 O O . ASN A 1 228 ? 11.343 -8.774 3.546 1.00 91.56 228 ASN A O 1
ATOM 1730 N N . LEU A 1 229 ? 12.118 -7.645 1.761 1.00 92.62 229 LEU A N 1
ATOM 1731 C CA . LEU A 1 229 ? 12.553 -8.813 0.988 1.00 92.62 229 LEU A CA 1
ATOM 1732 C C . LEU A 1 229 ? 13.966 -9.283 1.345 1.00 92.62 229 LEU A C 1
ATOM 1734 O O . LEU A 1 229 ? 14.314 -10.415 1.011 1.00 92.62 229 LEU A O 1
ATOM 1738 N N . ILE A 1 230 ? 14.784 -8.421 1.959 1.00 86.50 230 ILE A N 1
ATOM 1739 C CA . ILE A 1 230 ? 16.203 -8.681 2.222 1.00 86.50 230 ILE A CA 1
ATOM 1740 C C . ILE A 1 230 ? 16.560 -8.398 3.689 1.00 86.50 230 ILE A C 1
ATOM 1742 O O . ILE A 1 230 ? 16.009 -7.501 4.319 1.00 86.50 230 ILE A O 1
ATOM 1746 N N . GLY A 1 231 ? 17.513 -9.149 4.245 1.00 70.50 231 GLY A N 1
ATOM 1747 C CA . GLY A 1 231 ? 18.007 -8.966 5.618 1.00 70.50 231 GLY A CA 1
ATOM 1748 C C . GLY A 1 231 ? 17.374 -9.885 6.675 1.00 70.50 231 GLY A C 1
ATOM 1749 O O . GLY A 1 231 ? 16.398 -10.586 6.427 1.00 70.50 231 GLY A O 1
ATOM 1750 N N . GLY A 1 232 ? 17.960 -9.888 7.881 1.00 57.72 232 GLY A N 1
ATOM 1751 C CA . GLY A 1 232 ? 17.681 -10.873 8.944 1.00 57.72 232 GLY A CA 1
ATOM 1752 C C . GLY A 1 232 ? 16.309 -10.788 9.627 1.00 57.72 232 GLY A C 1
ATOM 1753 O O . GLY A 1 232 ? 15.943 -11.710 10.344 1.00 57.72 232 GLY A O 1
ATOM 1754 N N . ASN A 1 233 ? 15.543 -9.720 9.382 1.00 56.53 233 ASN A N 1
ATOM 1755 C CA . ASN A 1 233 ? 14.160 -9.553 9.854 1.00 56.53 233 ASN A CA 1
ATOM 1756 C C . ASN A 1 233 ? 13.142 -9.603 8.696 1.00 56.53 233 ASN A C 1
ATOM 1758 O O . ASN A 1 233 ? 11.984 -9.244 8.891 1.00 56.53 233 ASN A O 1
ATOM 1762 N N . GLY A 1 234 ? 13.574 -9.967 7.480 1.00 63.72 234 GLY A N 1
ATOM 1763 C CA . GLY A 1 234 ? 12.770 -9.860 6.266 1.00 63.72 234 GLY A CA 1
ATOM 1764 C C . GLY A 1 234 ? 11.470 -10.655 6.356 1.00 63.72 234 GLY A C 1
ATOM 1765 O O . GLY A 1 234 ? 11.475 -11.881 6.320 1.00 63.72 234 GLY A O 1
ATOM 1766 N N . HIS A 1 235 ? 10.340 -9.950 6.431 1.00 76.88 235 HIS A N 1
ATOM 1767 C CA . HIS A 1 235 ? 9.003 -10.552 6.398 1.00 76.88 235 HIS A CA 1
ATOM 1768 C C . HIS A 1 235 ? 8.662 -11.179 5.042 1.00 76.88 235 HIS A C 1
ATOM 1770 O O . HIS A 1 235 ? 7.617 -11.809 4.913 1.00 76.88 235 HIS A O 1
ATOM 1776 N N . GLY A 1 236 ? 9.509 -10.977 4.027 1.00 90.69 236 GLY A N 1
ATOM 1777 C CA . GLY A 1 236 ? 9.293 -11.495 2.685 1.00 90.69 236 GLY A CA 1
ATOM 1778 C C . GLY A 1 236 ? 8.134 -10.807 1.977 1.00 90.69 236 GLY A C 1
ATOM 1779 O O . GLY A 1 236 ? 7.404 -11.448 1.230 1.00 90.69 236 GLY A O 1
ATOM 1780 N N . THR A 1 237 ? 7.947 -9.509 2.225 1.00 95.25 237 THR A N 1
ATOM 1781 C CA . THR A 1 237 ? 6.836 -8.731 1.666 1.00 95.25 237 THR A CA 1
ATOM 1782 C C . THR A 1 237 ? 7.317 -7.595 0.771 1.00 95.25 237 THR A C 1
ATOM 1784 O O . THR A 1 237 ? 8.409 -7.057 0.952 1.00 95.25 237 THR A O 1
ATOM 1787 N N . ILE A 1 238 ? 6.474 -7.209 -0.184 1.00 97.31 238 ILE A N 1
ATOM 1788 C CA . ILE A 1 238 ? 6.553 -5.910 -0.859 1.00 97.31 238 ILE A CA 1
ATOM 1789 C C . ILE A 1 238 ? 5.570 -4.984 -0.151 1.00 97.31 238 ILE A C 1
ATOM 1791 O O . ILE A 1 238 ? 4.403 -5.335 0.019 1.00 97.31 238 ILE A O 1
ATOM 1795 N N . GLU A 1 239 ? 6.029 -3.811 0.262 1.00 97.56 239 GLU A N 1
ATOM 1796 C CA . GLU A 1 239 ? 5.227 -2.879 1.043 1.00 97.56 239 GLU A CA 1
ATOM 1797 C C . GLU A 1 239 ? 4.833 -1.646 0.219 1.00 97.56 239 GLU A C 1
ATOM 1799 O O . GLU A 1 239 ? 5.677 -0.925 -0.315 1.00 97.56 239 GLU A O 1
ATOM 1804 N N . PHE A 1 240 ? 3.530 -1.382 0.154 1.00 98.19 240 PHE A N 1
ATOM 1805 C CA . PHE A 1 240 ? 2.932 -0.206 -0.467 1.00 98.19 240 PHE A CA 1
ATOM 1806 C C . PHE A 1 240 ? 2.630 0.825 0.614 1.00 98.19 240 PHE A C 1
ATOM 1808 O O . PHE A 1 240 ? 1.676 0.686 1.379 1.00 98.19 240 PHE A O 1
ATOM 1815 N N . ARG A 1 241 ? 3.436 1.882 0.648 1.00 96.81 241 ARG A N 1
ATOM 1816 C CA . ARG A 1 241 ? 3.455 2.898 1.704 1.00 96.81 241 ARG A CA 1
ATOM 1817 C C . ARG A 1 241 ? 2.742 4.185 1.324 1.00 96.81 241 ARG A C 1
ATOM 1819 O O . ARG A 1 241 ? 2.820 5.156 2.055 1.00 96.81 241 ARG A O 1
ATOM 1826 N N . MET A 1 242 ? 2.121 4.283 0.155 1.00 94.88 242 MET A N 1
ATOM 1827 C CA . MET A 1 242 ? 1.737 5.590 -0.388 1.00 94.88 242 MET A CA 1
ATOM 1828 C C . MET A 1 242 ? 0.468 6.197 0.226 1.00 94.88 242 MET A C 1
ATOM 1830 O O . MET A 1 242 ? 0.343 7.418 0.296 1.00 94.88 242 MET A O 1
ATOM 1834 N N . HIS A 1 243 ? -0.471 5.376 0.691 1.00 96.06 243 HIS A N 1
ATOM 1835 C CA . HIS A 1 243 ? -1.779 5.851 1.141 1.00 96.06 243 HIS A CA 1
ATOM 1836 C C . HIS A 1 243 ? -1.670 6.668 2.438 1.00 96.06 243 HIS A C 1
ATOM 1838 O O . HIS A 1 243 ? -0.950 6.302 3.367 1.00 96.06 243 HIS A O 1
ATOM 1844 N N . GLN A 1 244 ? -2.391 7.790 2.510 1.00 93.81 244 GLN A N 1
ATOM 1845 C CA . GLN A 1 244 ? -2.531 8.568 3.746 1.00 93.81 244 GLN A CA 1
ATOM 1846 C C . GLN A 1 244 ? -3.221 7.752 4.848 1.00 93.81 244 GLN A C 1
ATOM 1848 O O . GLN A 1 244 ? -3.962 6.818 4.545 1.00 93.81 244 GLN A O 1
ATOM 1853 N N . ALA A 1 245 ? -3.051 8.119 6.117 1.00 93.94 245 ALA A N 1
ATOM 1854 C CA . ALA A 1 245 ? -3.800 7.465 7.186 1.00 93.94 245 ALA A CA 1
ATOM 1855 C C . ALA A 1 245 ? -5.320 7.493 6.942 1.00 93.94 245 ALA A C 1
ATOM 1857 O O . ALA A 1 245 ? -5.884 8.448 6.393 1.00 93.94 245 ALA A O 1
ATOM 1858 N N . THR A 1 246 ? -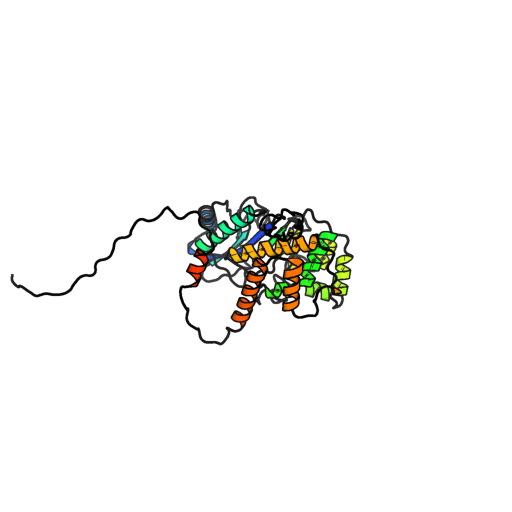5.977 6.406 7.338 1.00 94.19 246 THR A N 1
ATOM 1859 C CA . THR A 1 246 ? -7.422 6.218 7.229 1.00 94.19 246 THR A CA 1
ATOM 1860 C C . THR A 1 246 ? -7.911 5.373 8.397 1.00 94.19 246 THR A C 1
ATOM 1862 O O . THR A 1 246 ? -7.317 4.351 8.719 1.00 94.19 246 THR A O 1
ATOM 1865 N N . ASP A 1 247 ? -9.004 5.803 9.007 1.00 91.62 247 ASP A N 1
ATOM 1866 C CA . ASP A 1 247 ? -9.826 5.051 9.962 1.00 91.62 247 ASP A CA 1
ATOM 1867 C C . ASP A 1 247 ? -11.054 4.424 9.273 1.00 91.62 247 ASP A C 1
ATOM 1869 O O . ASP A 1 247 ? -11.670 3.495 9.785 1.00 91.62 247 ASP A O 1
ATOM 1873 N N . GLU A 1 248 ? -11.388 4.886 8.066 1.00 93.06 248 GLU A N 1
ATOM 1874 C CA . GLU A 1 248 ? -12.528 4.388 7.302 1.00 93.06 248 GLU A CA 1
ATOM 1875 C C . GLU A 1 248 ? -12.257 3.020 6.650 1.00 93.06 248 GLU A C 1
ATOM 1877 O O . GLU A 1 248 ? -11.432 2.884 5.736 1.00 93.06 248 GLU A O 1
ATOM 1882 N N . TRP A 1 249 ? -13.034 2.012 7.057 1.00 94.75 249 TRP A N 1
ATOM 1883 C CA . TRP A 1 249 ? -12.889 0.636 6.573 1.00 94.75 249 TRP A CA 1
ATOM 1884 C C . TRP A 1 249 ? -13.092 0.484 5.060 1.00 94.75 249 TRP A C 1
ATOM 1886 O O . TRP A 1 249 ? -12.401 -0.315 4.429 1.00 94.75 249 TRP A O 1
ATOM 1896 N N . LEU A 1 250 ? -14.001 1.257 4.453 1.00 94.50 250 LEU A N 1
ATOM 1897 C CA . LEU A 1 250 ? -14.310 1.136 3.026 1.00 94.50 250 LEU A CA 1
ATOM 1898 C C . LEU A 1 250 ? -13.149 1.622 2.147 1.00 94.50 250 LEU A C 1
ATOM 1900 O O . LEU A 1 250 ? -12.830 0.984 1.142 1.00 94.50 250 LEU A O 1
ATOM 1904 N N . LYS A 1 251 ? -12.472 2.706 2.554 1.00 95.38 251 LYS A N 1
ATOM 1905 C CA . LYS A 1 251 ? -11.241 3.176 1.899 1.00 95.38 251 LYS A CA 1
ATOM 1906 C C . LYS A 1 251 ? -10.156 2.115 1.958 1.00 95.38 251 LYS A C 1
ATOM 1908 O O . LYS A 1 251 ? -9.577 1.794 0.924 1.00 95.38 251 LYS A O 1
ATOM 1913 N N . SER A 1 252 ? -9.926 1.544 3.140 1.00 96.62 252 SER A N 1
ATOM 1914 C CA . SER A 1 252 ? -8.901 0.517 3.307 1.00 96.62 252 SER A CA 1
ATOM 1915 C C . SER A 1 252 ? -9.220 -0.745 2.500 1.00 96.62 252 SER A C 1
ATOM 1917 O O . SER A 1 252 ? -8.370 -1.212 1.749 1.00 96.62 252 SER A O 1
ATOM 1919 N N . ARG A 1 253 ? -10.470 -1.229 2.522 1.00 95.62 253 ARG A N 1
ATOM 1920 C CA . ARG A 1 253 ? -10.908 -2.383 1.718 1.00 95.62 253 ARG A CA 1
ATOM 1921 C C . ARG A 1 253 ? -10.628 -2.201 0.228 1.00 95.62 253 ARG A C 1
ATOM 1923 O O . ARG A 1 253 ? -10.009 -3.067 -0.387 1.00 95.62 253 ARG A O 1
ATOM 1930 N N . ASN A 1 254 ? -11.068 -1.083 -0.347 1.00 95.88 254 ASN A N 1
ATOM 1931 C CA . ASN A 1 254 ? -10.885 -0.818 -1.775 1.00 95.88 254 ASN A CA 1
ATOM 1932 C C . ASN A 1 254 ? -9.409 -0.605 -2.132 1.00 95.88 254 ASN A C 1
ATOM 1934 O O . ASN A 1 254 ? -8.984 -0.981 -3.223 1.00 95.88 254 ASN A O 1
ATOM 1938 N N . TRP A 1 255 ? -8.619 -0.039 -1.216 1.00 97.75 255 TRP A N 1
ATOM 1939 C CA . TRP A 1 255 ? -7.177 0.116 -1.381 1.00 97.75 255 TRP A CA 1
ATOM 1940 C C . TRP A 1 255 ? -6.437 -1.227 -1.393 1.00 97.75 255 TRP A C 1
ATOM 1942 O O . TRP A 1 255 ? -5.632 -1.477 -2.292 1.00 97.75 255 TRP A O 1
ATOM 1952 N N . VAL A 1 256 ? -6.760 -2.122 -0.456 1.00 97.25 256 VAL A N 1
ATOM 1953 C CA . VAL A 1 256 ? -6.195 -3.477 -0.396 1.00 97.25 256 VAL A CA 1
ATOM 1954 C C . VAL A 1 256 ? -6.563 -4.273 -1.647 1.00 97.25 256 VAL A C 1
ATOM 1956 O O . VAL A 1 256 ? -5.682 -4.869 -2.269 1.00 97.25 256 VAL A O 1
ATOM 1959 N N . GLU A 1 257 ? -7.833 -4.248 -2.069 1.00 95.00 257 GLU A N 1
ATOM 1960 C CA . GLU A 1 257 ? -8.260 -4.931 -3.296 1.00 95.00 257 GLU A CA 1
ATOM 1961 C C . GLU A 1 257 ? -7.521 -4.384 -4.529 1.00 95.00 257 GLU A C 1
ATOM 1963 O O . GLU A 1 257 ? -7.031 -5.152 -5.359 1.00 95.00 257 GLU A O 1
ATOM 1968 N N . PHE A 1 258 ? -7.394 -3.060 -4.638 1.00 96.75 258 PHE A N 1
ATOM 1969 C CA . PHE A 1 258 ? -6.666 -2.412 -5.725 1.00 96.75 258 PHE A CA 1
ATOM 1970 C C . PHE A 1 258 ? -5.200 -2.853 -5.795 1.00 96.75 258 PHE A C 1
ATOM 1972 O O . PHE A 1 258 ? -4.754 -3.267 -6.867 1.00 96.75 258 PHE A O 1
ATOM 1979 N N . ILE A 1 259 ? -4.472 -2.834 -4.673 1.00 97.56 259 ILE A N 1
ATOM 1980 C CA . ILE A 1 259 ? -3.062 -3.256 -4.617 1.00 97.56 259 ILE A CA 1
ATOM 1981 C C . ILE A 1 259 ? -2.909 -4.725 -5.001 1.00 97.56 259 ILE A C 1
ATOM 1983 O O . ILE A 1 259 ? -2.060 -5.059 -5.827 1.00 97.56 259 ILE A O 1
ATOM 1987 N N . GLN A 1 260 ? -3.750 -5.600 -4.447 1.00 95.19 260 GLN A N 1
ATOM 1988 C CA . GLN A 1 260 ? -3.729 -7.036 -4.732 1.00 95.19 260 GLN A CA 1
ATOM 1989 C C . GLN A 1 260 ? -3.922 -7.310 -6.226 1.00 95.19 260 GLN A C 1
ATOM 1991 O O . GLN A 1 260 ? -3.144 -8.041 -6.841 1.00 95.19 260 GLN A O 1
ATOM 1996 N N . ARG A 1 26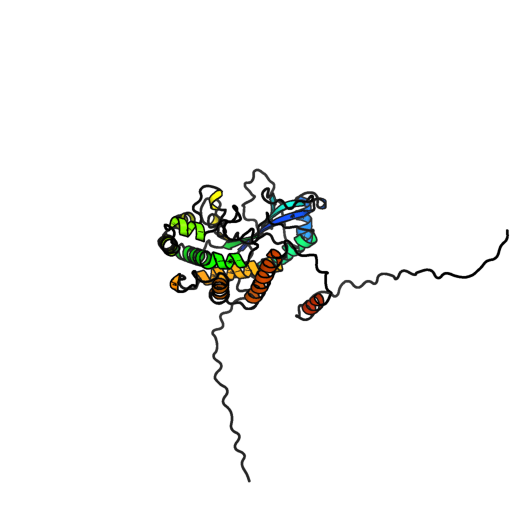1 ? -4.914 -6.659 -6.844 1.00 93.00 261 ARG A N 1
ATOM 1997 C CA . ARG A 1 261 ? -5.179 -6.784 -8.283 1.00 93.00 261 ARG A CA 1
ATOM 1998 C C . ARG A 1 261 ? -4.063 -6.212 -9.135 1.00 93.00 261 ARG A C 1
ATOM 2000 O O . ARG A 1 261 ? -3.673 -6.838 -10.117 1.00 93.00 261 ARG A O 1
ATOM 2007 N N . PHE A 1 262 ? -3.551 -5.043 -8.765 1.00 95.56 262 PHE A N 1
ATOM 2008 C CA . PHE A 1 262 ? -2.448 -4.404 -9.466 1.00 95.56 262 PHE A CA 1
ATOM 2009 C C . PHE A 1 262 ? -1.209 -5.308 -9.478 1.00 95.56 262 PHE A C 1
ATOM 2011 O O . PHE A 1 262 ? -0.667 -5.594 -10.547 1.00 95.56 262 PHE A O 1
ATOM 2018 N N . ALA A 1 263 ? -0.815 -5.824 -8.310 1.00 95.19 263 ALA A N 1
ATOM 2019 C CA . ALA A 1 263 ? 0.322 -6.725 -8.169 1.00 95.19 263 ALA A CA 1
ATOM 2020 C C . ALA A 1 263 ? 0.103 -8.042 -8.929 1.00 95.19 263 ALA A C 1
ATOM 2022 O O . ALA A 1 263 ? 0.959 -8.447 -9.712 1.00 95.19 263 ALA A O 1
ATOM 2023 N N . GLN A 1 264 ? -1.066 -8.676 -8.789 1.00 93.31 264 GLN A N 1
ATOM 2024 C CA . GLN A 1 264 ? -1.394 -9.907 -9.516 1.00 93.31 264 GLN A CA 1
ATOM 2025 C C . GLN A 1 264 ? -1.363 -9.708 -11.040 1.00 93.31 264 GLN A C 1
ATOM 2027 O O . GLN A 1 264 ? -0.866 -10.563 -11.780 1.00 93.31 264 GLN A O 1
ATOM 2032 N N . SER A 1 265 ? -1.856 -8.570 -11.527 1.00 92.75 265 SER A N 1
ATOM 2033 C CA . SER A 1 265 ? -1.769 -8.204 -12.941 1.00 92.75 265 SER A CA 1
ATOM 2034 C C . SER A 1 265 ? -0.333 -7.999 -13.403 1.00 92.75 265 SER A C 1
ATOM 2036 O O . SER A 1 265 ? 0.005 -8.452 -14.490 1.00 92.75 265 SER A O 1
ATOM 2038 N N . ALA A 1 266 ? 0.514 -7.357 -12.596 1.00 93.25 266 ALA A N 1
ATOM 2039 C CA . ALA A 1 266 ? 1.926 -7.189 -12.928 1.00 93.25 266 ALA A CA 1
ATOM 2040 C C . ALA A 1 266 ? 2.651 -8.540 -13.055 1.00 93.25 266 ALA A C 1
ATOM 2042 O O . ALA A 1 266 ? 3.501 -8.700 -13.922 1.00 93.25 266 ALA A O 1
ATOM 2043 N N . LEU A 1 267 ? 2.286 -9.532 -12.238 1.00 92.00 267 LEU A N 1
ATOM 2044 C CA . LEU A 1 267 ? 2.880 -10.872 -12.288 1.00 92.00 267 LEU A CA 1
ATOM 2045 C C . LEU A 1 267 ? 2.464 -11.675 -13.529 1.00 92.00 267 LEU A C 1
ATOM 2047 O O . LEU A 1 267 ? 3.278 -12.405 -14.095 1.00 92.00 267 LEU A O 1
ATOM 2051 N N . THR A 1 268 ? 1.196 -11.559 -13.923 1.00 87.19 268 THR A N 1
ATOM 2052 C CA . THR A 1 268 ? 0.578 -12.400 -14.965 1.00 87.19 268 THR A CA 1
ATOM 2053 C C . THR A 1 268 ? 0.696 -11.835 -16.370 1.00 87.19 268 THR A C 1
ATOM 2055 O O . THR A 1 268 ? 0.642 -12.600 -17.328 1.00 87.19 268 THR A O 1
ATOM 2058 N N . LYS A 1 269 ? 0.857 -10.519 -16.511 1.00 82.31 269 LYS A N 1
ATOM 2059 C CA . LYS A 1 269 ? 1.047 -9.878 -17.811 1.00 82.31 269 LYS A CA 1
ATOM 2060 C C . LYS A 1 269 ? 2.516 -9.904 -18.231 1.00 82.31 269 LYS A C 1
ATOM 2062 O O . LYS A 1 269 ? 3.430 -10.064 -17.406 1.00 82.31 269 LYS A O 1
ATOM 2067 N N . ASP A 1 270 ? 2.736 -9.739 -19.529 1.00 75.25 270 ASP A N 1
ATOM 2068 C CA . ASP A 1 270 ? 4.067 -9.449 -20.046 1.00 75.25 270 ASP A CA 1
ATOM 2069 C C . ASP A 1 270 ? 4.601 -8.153 -19.419 1.00 75.25 270 ASP A C 1
ATOM 2071 O O . ASP A 1 270 ? 3.806 -7.280 -19.044 1.00 75.25 270 ASP A O 1
ATOM 2075 N N . PRO A 1 271 ? 5.931 -8.033 -19.233 1.00 68.12 271 PRO A N 1
ATOM 2076 C CA . PRO A 1 271 ? 6.527 -6.809 -18.719 1.00 68.12 271 PRO A CA 1
ATOM 2077 C C . PRO A 1 271 ? 6.017 -5.598 -19.500 1.00 68.12 271 PRO A C 1
ATOM 2079 O O . PRO A 1 271 ? 6.052 -5.589 -20.728 1.00 68.12 271 PRO A O 1
ATOM 2082 N N . LEU A 1 272 ? 5.544 -4.579 -18.784 1.00 68.81 272 LEU A N 1
ATOM 2083 C CA . LEU A 1 272 ? 5.075 -3.353 -19.419 1.00 68.81 272 LEU A CA 1
ATOM 2084 C C . LEU A 1 272 ? 6.242 -2.699 -20.160 1.00 68.81 272 LEU A C 1
ATOM 2086 O O . LEU A 1 272 ? 7.217 -2.277 -19.534 1.00 68.81 272 LEU A O 1
ATOM 2090 N N . SER A 1 273 ? 6.125 -2.590 -21.480 1.00 67.94 273 SER A N 1
ATOM 2091 C CA . SER A 1 273 ? 6.985 -1.706 -22.256 1.00 67.94 273 SER A CA 1
ATOM 2092 C C . SER A 1 273 ? 6.559 -0.261 -21.990 1.00 67.94 273 SER A C 1
ATOM 2094 O O . SER A 1 273 ? 5.371 0.046 -22.114 1.00 67.94 273 SER A O 1
ATOM 2096 N N . PRO A 1 274 ? 7.482 0.662 -21.664 1.00 65.19 274 PRO A N 1
ATOM 2097 C CA . PRO A 1 274 ? 7.164 2.087 -21.573 1.00 65.19 274 PRO A CA 1
ATOM 2098 C C . PRO A 1 274 ? 6.564 2.665 -22.859 1.00 65.19 274 PRO A C 1
ATOM 2100 O O . PRO A 1 274 ? 5.875 3.674 -22.787 1.00 65.19 274 PRO A O 1
ATOM 2103 N N . ALA A 1 275 ? 6.795 2.027 -24.013 1.00 68.25 275 ALA A N 1
ATOM 2104 C CA . ALA A 1 275 ? 6.179 2.414 -25.281 1.00 68.25 275 ALA A CA 1
ATOM 2105 C C . ALA A 1 275 ? 4.671 2.097 -25.339 1.00 68.25 275 ALA A C 1
ATOM 2107 O O . ALA A 1 275 ? 3.927 2.803 -26.013 1.00 68.25 275 ALA A O 1
ATOM 2108 N N . ASP A 1 276 ? 4.215 1.080 -24.600 1.00 75.12 276 ASP A N 1
ATOM 2109 C CA . ASP A 1 276 ? 2.814 0.633 -24.573 1.00 75.12 276 ASP A CA 1
ATOM 2110 C C . ASP A 1 276 ? 2.007 1.283 -23.439 1.00 75.12 276 ASP A C 1
ATOM 2112 O O . ASP A 1 276 ? 0.820 1.001 -23.258 1.00 75.12 276 ASP A O 1
ATOM 2116 N N . VAL A 1 277 ? 2.648 2.138 -22.640 1.00 80.25 277 VAL A N 1
ATOM 2117 C CA . VAL A 1 277 ? 2.018 2.852 -21.532 1.00 80.25 277 VAL A CA 1
ATOM 2118 C C . VAL A 1 277 ? 2.108 4.352 -21.799 1.00 80.25 277 VAL A C 1
ATOM 2120 O O . VAL A 1 277 ? 3.184 4.843 -22.130 1.00 80.25 277 VAL A O 1
ATOM 2123 N N . PRO A 1 278 ? 1.024 5.126 -21.606 1.00 80.88 278 PRO A N 1
ATOM 2124 C CA . PRO A 1 278 ? 1.009 6.562 -21.886 1.00 80.88 278 PRO A CA 1
ATOM 2125 C C . PRO A 1 278 ? 1.752 7.384 -20.809 1.00 80.88 278 PRO A C 1
ATOM 2127 O O . PRO A 1 278 ? 1.203 8.311 -20.217 1.00 80.88 278 PRO A O 1
ATOM 2130 N N . VAL A 1 279 ? 3.013 7.045 -20.519 1.00 79.44 279 VAL A N 1
ATOM 2131 C CA . VAL A 1 279 ? 3.838 7.644 -19.449 1.00 79.44 279 VAL A CA 1
ATOM 2132 C C . VAL A 1 279 ? 4.187 9.112 -19.697 1.00 79.44 279 VAL A C 1
ATOM 2134 O O . VAL A 1 279 ? 4.459 9.850 -18.749 1.00 79.44 279 VAL A O 1
ATOM 2137 N N . HIS A 1 280 ? 4.174 9.532 -20.963 1.00 79.56 280 HIS A N 1
ATOM 2138 C CA . HIS A 1 280 ? 4.414 10.911 -21.391 1.00 79.56 280 HIS A CA 1
ATOM 2139 C C . HIS A 1 280 ? 3.124 11.730 -21.520 1.00 79.56 280 HIS A C 1
ATOM 2141 O O . HIS A 1 280 ? 3.184 12.929 -21.786 1.00 79.56 280 HIS A O 1
ATOM 2147 N N . GLU A 1 281 ? 1.962 11.101 -21.339 1.00 83.75 281 GLU A N 1
ATOM 2148 C CA . GLU A 1 281 ? 0.680 11.794 -21.362 1.00 83.75 281 GLU A CA 1
ATOM 2149 C C . GLU A 1 281 ? 0.315 12.348 -19.972 1.00 83.75 281 GLU A C 1
ATOM 2151 O O . GLU A 1 281 ? 1.132 12.406 -19.050 1.00 83.75 281 GLU A O 1
ATOM 2156 N N . SER A 1 282 ? -0.932 12.796 -19.802 1.00 88.56 282 SER A N 1
ATOM 2157 C CA . SER A 1 282 ? -1.396 13.307 -18.515 1.00 88.56 282 SER A CA 1
ATOM 2158 C C . SER A 1 282 ? -1.554 12.185 -17.473 1.00 88.56 282 SER A C 1
ATOM 2160 O O . SER A 1 282 ? -1.948 11.065 -17.824 1.00 88.56 282 SER A O 1
ATOM 2162 N N . PRO A 1 283 ? -1.363 12.480 -16.170 1.00 90.06 283 PRO A N 1
ATOM 2163 C CA . PRO A 1 283 ? -1.634 11.526 -15.092 1.00 90.06 283 PRO A CA 1
ATOM 2164 C C . PRO A 1 283 ? -3.035 10.897 -15.158 1.00 90.06 283 PRO A C 1
ATOM 2166 O O . PRO A 1 283 ? -3.198 9.726 -14.828 1.00 90.06 283 PRO A O 1
ATOM 2169 N N . ALA A 1 284 ? -4.044 11.635 -15.640 1.00 90.88 284 ALA A N 1
ATOM 2170 C CA . ALA A 1 284 ? -5.411 11.134 -15.790 1.00 90.88 284 ALA A CA 1
ATOM 2171 C C . ALA A 1 284 ? -5.533 10.040 -16.866 1.00 90.88 284 ALA A C 1
ATOM 2173 O O . ALA A 1 284 ? -6.205 9.032 -16.646 1.00 90.88 284 ALA A O 1
ATOM 2174 N N . LYS A 1 285 ? -4.857 10.197 -18.014 1.00 91.31 285 LYS A N 1
ATOM 2175 C CA . LYS A 1 285 ? -4.815 9.151 -19.049 1.00 91.31 285 LYS A CA 1
ATOM 2176 C C . LYS A 1 285 ? -4.039 7.928 -18.567 1.00 91.31 285 LYS A C 1
ATOM 2178 O O . LYS A 1 285 ? -4.488 6.802 -18.773 1.00 91.31 285 LYS A O 1
ATOM 2183 N N . LEU A 1 286 ? -2.931 8.150 -17.858 1.00 93.19 286 LEU A N 1
ATOM 2184 C CA . LEU A 1 286 ? -2.159 7.080 -17.230 1.00 93.19 286 LEU A CA 1
ATOM 2185 C C . LEU A 1 286 ? -2.993 6.308 -16.192 1.00 93.19 286 LEU A C 1
ATOM 2187 O O . LEU A 1 286 ? -2.944 5.080 -16.155 1.00 93.19 286 LEU A O 1
ATOM 2191 N N . TRP A 1 287 ? -3.811 7.008 -15.402 1.00 95.12 287 TRP A N 1
ATOM 2192 C CA . TRP A 1 287 ? -4.754 6.399 -14.463 1.00 95.12 287 TRP A CA 1
ATOM 2193 C C . TRP A 1 287 ? -5.839 5.584 -15.165 1.00 95.12 287 TRP A C 1
ATOM 2195 O O . TRP A 1 287 ? -6.036 4.425 -14.804 1.00 95.12 287 TRP A O 1
ATOM 2205 N N . LEU A 1 288 ? -6.495 6.122 -16.198 1.00 93.81 288 LEU A N 1
ATOM 2206 C CA . LEU A 1 288 ? -7.482 5.367 -16.981 1.00 93.81 288 LEU A CA 1
ATOM 2207 C C . LEU A 1 288 ? -6.872 4.084 -17.556 1.00 93.81 288 LEU A C 1
ATOM 2209 O O . LEU A 1 288 ? -7.467 3.008 -17.458 1.00 93.81 288 LEU A O 1
ATOM 2213 N N . HIS A 1 289 ? -5.656 4.185 -18.098 1.00 93.69 289 HIS A N 1
ATOM 2214 C CA . HIS A 1 289 ? -4.915 3.039 -18.608 1.00 93.69 289 HIS A CA 1
ATOM 2215 C C . HIS A 1 289 ? -4.623 2.011 -17.504 1.00 93.69 289 HIS A C 1
ATOM 2217 O O . HIS A 1 289 ? -4.898 0.826 -17.687 1.00 93.69 289 HIS A O 1
ATOM 2223 N N . MET A 1 290 ? -4.148 2.449 -16.332 1.00 95.06 290 MET A N 1
ATOM 2224 C CA . MET A 1 290 ? -3.912 1.586 -15.169 1.00 95.06 290 MET A CA 1
ATOM 2225 C C . MET A 1 290 ? -5.192 0.874 -14.715 1.00 95.06 290 MET A C 1
ATOM 2227 O O . MET A 1 290 ? -5.191 -0.343 -14.523 1.00 95.06 290 MET A O 1
ATOM 2231 N N . MET A 1 291 ? -6.299 1.603 -14.571 1.00 94.75 291 MET A N 1
ATOM 2232 C CA . MET A 1 291 ? -7.564 1.024 -14.120 1.00 94.75 291 MET A CA 1
ATOM 2233 C C . MET A 1 291 ? -8.105 0.008 -15.125 1.00 94.75 291 MET A C 1
ATOM 2235 O O . MET A 1 291 ? -8.571 -1.053 -14.720 1.00 94.75 291 MET A O 1
ATOM 2239 N N . HIS A 1 292 ? -7.983 0.272 -16.426 1.00 91.12 292 HIS A N 1
ATOM 2240 C CA . HIS A 1 292 ? -8.441 -0.646 -17.465 1.00 91.12 292 HIS A CA 1
ATOM 2241 C C . HIS A 1 292 ? -7.523 -1.869 -17.628 1.00 91.12 292 HIS A C 1
ATOM 2243 O O . HIS A 1 292 ? -8.000 -3.003 -17.659 1.00 91.12 292 HIS A O 1
ATOM 2249 N N . LYS A 1 293 ? -6.202 -1.663 -17.713 1.00 90.12 293 LYS A N 1
ATOM 2250 C CA . LYS A 1 293 ? -5.237 -2.730 -18.016 1.00 90.12 293 LYS A CA 1
ATOM 2251 C C . LYS A 1 293 ? -4.760 -3.489 -16.789 1.00 90.12 293 LYS A C 1
ATOM 2253 O O . LYS A 1 293 ? -4.533 -4.688 -16.894 1.00 90.12 293 LYS A O 1
ATOM 2258 N N . MET A 1 294 ? -4.597 -2.844 -15.636 1.00 91.19 294 MET A N 1
ATOM 2259 C CA . MET A 1 294 ? -4.022 -3.478 -14.440 1.00 91.19 294 MET A CA 1
ATOM 2260 C C . MET A 1 294 ? -5.086 -3.906 -13.434 1.00 91.19 294 MET A C 1
ATOM 2262 O O . MET A 1 294 ? -4.969 -4.975 -12.846 1.00 91.19 294 MET A O 1
ATOM 2266 N N . VAL A 1 295 ? -6.137 -3.115 -13.240 1.00 92.06 295 VAL A N 1
ATOM 2267 C CA . VAL A 1 295 ? -7.127 -3.391 -12.185 1.00 92.06 295 VAL A CA 1
ATOM 2268 C C . VAL A 1 295 ? -8.350 -4.124 -12.733 1.00 92.06 295 VAL A C 1
ATOM 2270 O O . VAL A 1 295 ? -8.796 -5.108 -12.147 1.00 92.06 295 VAL A O 1
ATOM 2273 N N . ASN A 1 296 ? -8.876 -3.654 -13.865 1.00 90.25 296 ASN A N 1
ATOM 2274 C CA . ASN A 1 296 ? -10.044 -4.170 -14.576 1.00 90.25 296 ASN A CA 1
ATOM 2275 C C . ASN A 1 296 ? -11.236 -4.488 -13.649 1.00 90.25 296 ASN A C 1
ATOM 2277 O O . ASN A 1 296 ? -11.744 -5.615 -13.612 1.00 90.25 296 ASN A O 1
ATOM 2281 N N . ARG A 1 297 ? -11.657 -3.496 -12.851 1.00 90.00 297 ARG A N 1
ATOM 2282 C CA . ARG A 1 297 ? -12.837 -3.580 -11.977 1.00 90.00 297 ARG A CA 1
ATOM 2283 C C . ARG A 1 297 ? -13.632 -2.286 -11.974 1.00 90.00 297 ARG A C 1
ATOM 2285 O O . ARG A 1 297 ? -13.112 -1.226 -11.621 1.00 90.00 297 ARG A O 1
ATOM 2292 N N . ALA A 1 298 ? -14.907 -2.391 -12.342 1.00 90.44 298 ALA A N 1
ATOM 2293 C CA . ALA A 1 298 ? -15.802 -1.248 -12.460 1.00 90.44 298 ALA A CA 1
ATOM 2294 C C . ALA A 1 298 ? -16.034 -0.551 -11.111 1.00 90.44 298 ALA A C 1
ATOM 2296 O O . ALA A 1 298 ? -15.946 0.673 -11.048 1.00 90.44 298 ALA A O 1
ATOM 2297 N N . HIS A 1 299 ? -16.246 -1.306 -10.023 1.00 92.38 299 HIS A N 1
ATOM 2298 C CA . HIS A 1 299 ? -16.494 -0.720 -8.700 1.00 92.38 299 HIS A CA 1
ATOM 2299 C C . HIS A 1 299 ? -15.279 0.042 -8.165 1.00 92.38 299 HIS A C 1
ATOM 2301 O O . HIS A 1 299 ? -15.436 1.166 -7.699 1.00 92.38 299 HIS A O 1
ATOM 2307 N N . LEU A 1 300 ? -14.065 -0.509 -8.306 1.00 94.25 300 LEU A N 1
ATOM 2308 C CA . LEU A 1 300 ? -12.833 0.198 -7.936 1.00 94.25 300 LEU A CA 1
ATOM 2309 C C . LEU A 1 300 ? -12.624 1.439 -8.806 1.00 94.25 300 LEU A C 1
ATOM 2311 O O . LEU A 1 300 ? -12.259 2.490 -8.290 1.00 94.25 300 LEU A O 1
ATOM 2315 N N . THR A 1 301 ? -12.898 1.349 -10.110 1.00 94.69 301 THR A N 1
ATOM 2316 C CA . THR A 1 301 ? -12.800 2.502 -11.021 1.00 94.69 301 THR A CA 1
ATOM 2317 C C . THR A 1 301 ? -13.739 3.626 -10.593 1.00 94.69 301 THR A C 1
ATOM 2319 O O . THR A 1 301 ? -13.296 4.762 -10.454 1.00 94.69 301 THR A O 1
ATOM 2322 N N . ALA A 1 302 ? -15.005 3.312 -10.305 1.00 93.12 302 ALA A N 1
ATOM 2323 C CA . ALA A 1 302 ? -15.982 4.286 -9.827 1.00 93.12 302 ALA A CA 1
ATOM 2324 C C . ALA A 1 302 ? -15.595 4.878 -8.461 1.00 93.12 302 ALA A C 1
ATOM 2326 O O . ALA A 1 302 ? -15.662 6.094 -8.268 1.00 93.12 302 ALA A O 1
ATOM 2327 N N . PHE A 1 303 ? -15.144 4.035 -7.527 1.00 95.19 303 PHE A N 1
ATOM 2328 C CA . PHE A 1 303 ? -14.709 4.465 -6.200 1.00 95.19 303 PHE A CA 1
ATOM 2329 C C . PHE A 1 303 ? -13.524 5.435 -6.273 1.00 95.19 303 PHE A C 1
ATOM 2331 O O . PHE A 1 303 ? -13.577 6.529 -5.709 1.00 95.19 303 PHE A O 1
ATOM 2338 N N . PHE A 1 304 ? -12.466 5.064 -6.998 1.00 96.31 304 PHE A N 1
ATOM 2339 C CA . PHE A 1 304 ? -11.276 5.901 -7.119 1.00 96.31 304 PHE A CA 1
ATOM 2340 C C . PHE A 1 304 ? -11.515 7.144 -7.971 1.00 96.31 304 PHE A C 1
ATOM 2342 O O . PHE A 1 304 ? -10.939 8.182 -7.668 1.00 96.31 304 PHE A O 1
ATOM 2349 N N . TRP A 1 305 ? -12.411 7.094 -8.959 1.00 95.38 305 TRP A N 1
ATOM 2350 C CA . TRP A 1 305 ? -12.841 8.296 -9.672 1.00 95.38 305 TRP A CA 1
ATOM 2351 C C . TRP A 1 305 ? -13.475 9.319 -8.725 1.00 95.38 305 TRP A C 1
ATOM 2353 O O . TRP A 1 305 ? -13.031 10.465 -8.669 1.00 95.38 305 TRP A O 1
ATOM 2363 N N . LYS A 1 306 ? -14.448 8.892 -7.905 1.00 93.75 306 LYS A N 1
ATOM 2364 C CA . LYS A 1 306 ? -15.040 9.755 -6.871 1.00 93.75 306 LYS A CA 1
ATOM 2365 C C . LYS A 1 306 ? -13.956 10.312 -5.947 1.00 93.75 306 LYS A C 1
ATOM 2367 O O . LYS A 1 306 ? -13.960 11.502 -5.637 1.00 93.75 306 LYS A O 1
ATOM 2372 N N . ARG A 1 307 ? -12.995 9.470 -5.552 1.00 92.75 307 ARG A N 1
ATOM 2373 C CA . ARG A 1 307 ? -11.894 9.877 -4.676 1.00 92.75 307 ARG A CA 1
ATOM 2374 C C . ARG A 1 307 ? -10.999 10.950 -5.298 1.00 92.75 307 ARG A C 1
ATOM 2376 O O . ARG A 1 307 ? -10.650 11.898 -4.600 1.00 92.75 307 ARG A O 1
ATOM 2383 N N . ILE A 1 308 ? -10.664 10.828 -6.582 1.00 93.56 308 ILE A N 1
ATOM 2384 C CA . ILE A 1 308 ? -9.898 11.836 -7.328 1.00 93.56 308 ILE A CA 1
ATOM 2385 C C . ILE A 1 308 ? -10.639 13.179 -7.303 1.00 93.56 308 ILE A C 1
ATOM 2387 O O . ILE A 1 308 ? -10.048 14.195 -6.945 1.00 93.56 308 ILE A O 1
ATOM 2391 N N . CYS A 1 309 ? -11.947 13.186 -7.587 1.00 90.69 309 CYS A N 1
ATOM 2392 C CA . CYS A 1 309 ? -12.755 14.409 -7.542 1.00 90.69 309 CYS A CA 1
ATOM 2393 C C . CYS A 1 309 ? -12.792 15.047 -6.139 1.00 90.69 309 CYS A C 1
ATOM 2395 O O . CYS A 1 309 ? -12.700 16.267 -5.998 1.00 90.69 309 CYS A O 1
ATOM 2397 N N . GLU A 1 310 ? -12.912 14.243 -5.079 1.00 88.81 310 GLU A N 1
ATOM 2398 C CA . GLU A 1 310 ? -12.885 14.735 -3.693 1.00 88.81 310 GLU A CA 1
ATOM 2399 C C . GLU A 1 310 ? -11.541 15.358 -3.302 1.00 88.81 310 GLU A C 1
ATOM 2401 O O . GLU A 1 310 ? -11.501 16.296 -2.507 1.00 88.81 310 GLU A O 1
ATOM 2406 N N . LEU A 1 311 ? -10.438 14.803 -3.799 1.00 87.12 311 LEU A N 1
ATOM 2407 C CA . LEU A 1 311 ? -9.096 15.310 -3.531 1.00 87.12 311 LEU A CA 1
ATOM 2408 C C . LEU A 1 311 ? -8.846 16.632 -4.268 1.00 87.12 311 LEU A C 1
ATOM 2410 O O . LEU A 1 311 ? -8.396 17.584 -3.638 1.00 87.12 311 LEU A O 1
ATOM 2414 N N . ASP A 1 312 ? -9.236 16.720 -5.542 1.00 78.88 312 ASP A N 1
ATOM 2415 C CA . ASP A 1 312 ? -9.100 17.937 -6.357 1.00 78.88 312 ASP A CA 1
ATOM 2416 C C . ASP A 1 312 ? -9.962 19.103 -5.827 1.00 78.88 312 ASP A C 1
ATOM 2418 O O . ASP A 1 312 ? -9.520 20.246 -5.714 1.00 78.88 312 ASP A O 1
ATOM 2422 N N . SER A 1 313 ? -11.200 18.810 -5.414 1.00 60.50 313 SER A N 1
ATOM 2423 C CA . SER A 1 313 ? -12.131 19.815 -4.875 1.00 60.50 313 SER A CA 1
ATOM 2424 C C . SER A 1 313 ? -11.718 20.375 -3.511 1.00 60.50 313 SER A C 1
ATOM 2426 O O . SER A 1 313 ? -11.920 21.563 -3.249 1.00 60.50 313 SER A O 1
ATOM 2428 N N . ARG A 1 314 ? -11.117 19.556 -2.637 1.00 58.88 314 ARG A N 1
ATOM 2429 C CA . ARG A 1 314 ? -10.599 20.021 -1.337 1.00 58.88 314 ARG A CA 1
ATOM 2430 C C . ARG A 1 314 ? -9.407 20.965 -1.498 1.00 58.88 314 ARG A C 1
ATOM 2432 O O . ARG A 1 314 ? -9.263 21.870 -0.679 1.00 58.88 314 ARG A O 1
ATOM 2439 N N . ASP A 1 315 ? -8.628 20.821 -2.568 1.00 52.97 315 ASP A N 1
ATOM 2440 C CA . ASP A 1 315 ? -7.500 21.709 -2.871 1.00 52.97 315 ASP A CA 1
ATOM 2441 C C . ASP A 1 315 ? -7.940 23.098 -3.385 1.00 52.97 315 ASP A C 1
ATOM 2443 O O . ASP A 1 315 ? -7.169 24.053 -3.302 1.00 52.97 315 ASP A O 1
ATOM 2447 N N . ARG A 1 316 ? -9.210 23.274 -3.795 1.00 43.06 316 ARG A N 1
ATOM 2448 C CA . ARG A 1 316 ? -9.820 24.599 -4.057 1.00 43.06 316 ARG A CA 1
ATOM 2449 C C . ARG A 1 316 ? -10.490 25.241 -2.832 1.00 43.06 316 ARG A C 1
ATOM 2451 O O . ARG A 1 316 ? -11.082 26.310 -2.956 1.00 43.06 316 ARG A O 1
ATOM 2458 N N . MET A 1 317 ? -10.396 24.636 -1.643 1.00 32.78 317 MET A N 1
ATOM 2459 C CA . MET A 1 317 ? -11.016 25.151 -0.409 1.00 32.78 317 MET A CA 1
ATOM 2460 C C . MET A 1 317 ? -10.049 25.869 0.550 1.00 32.78 317 MET A C 1
ATOM 2462 O O . MET A 1 317 ? -10.345 26.016 1.736 1.00 32.78 317 MET A O 1
ATOM 2466 N N . HIS A 1 318 ? -8.934 26.408 0.052 1.00 32.50 318 HIS A N 1
ATOM 2467 C CA . HIS A 1 318 ? -8.258 27.530 0.709 1.00 32.50 318 HIS A CA 1
ATOM 2468 C C . HIS A 1 318 ? -8.728 28.846 0.074 1.00 32.50 318 HIS A C 1
ATOM 2470 O O . HIS A 1 318 ? -8.134 29.321 -0.887 1.00 32.50 318 HIS A O 1
ATOM 2476 N N . GLY A 1 319 ? -9.817 29.419 0.611 1.00 34.94 319 GLY A N 1
ATOM 2477 C CA . GLY A 1 319 ? -10.243 30.789 0.280 1.00 34.94 319 GLY A CA 1
ATOM 2478 C C . GLY A 1 319 ? -11.723 31.030 -0.044 1.00 34.94 319 GLY A C 1
ATOM 2479 O O . GLY A 1 319 ? -12.044 32.136 -0.463 1.00 34.94 319 GLY A O 1
ATOM 2480 N N . MET A 1 320 ? -12.637 30.069 0.147 1.00 27.67 320 MET A N 1
ATOM 2481 C CA . MET A 1 320 ? -14.077 30.285 -0.101 1.00 27.67 320 MET A CA 1
ATOM 2482 C C . MET A 1 320 ? -14.940 30.140 1.167 1.00 27.67 320 MET A C 1
ATOM 2484 O O . MET A 1 320 ? -14.621 29.306 2.021 1.00 27.67 320 MET A O 1
ATOM 2488 N N . PRO A 1 321 ? -16.024 30.934 1.322 1.00 28.45 321 PRO A N 1
ATOM 2489 C CA . PRO A 1 321 ? -16.882 30.891 2.504 1.00 28.45 321 PRO A CA 1
ATOM 2490 C C . PRO A 1 321 ? -17.577 29.533 2.633 1.00 28.45 321 PRO A C 1
ATOM 2492 O O . PRO A 1 321 ? -17.995 28.944 1.637 1.00 28.45 321 PRO A O 1
ATOM 2495 N N . ARG A 1 322 ? -17.734 29.048 3.872 1.00 36.69 322 ARG A N 1
ATOM 2496 C CA . ARG A 1 322 ? -18.478 27.818 4.191 1.00 36.69 322 ARG A CA 1
ATOM 2497 C C . ARG A 1 322 ? -19.867 27.848 3.549 1.00 36.69 322 ARG A C 1
ATOM 2499 O O . ARG A 1 322 ? -20.705 28.648 3.956 1.00 36.69 322 ARG A O 1
ATOM 2506 N N . ILE A 1 323 ? -20.127 26.921 2.629 1.00 29.20 323 ILE A N 1
ATOM 2507 C CA . ILE A 1 323 ? -21.484 26.628 2.166 1.00 29.20 323 ILE A CA 1
ATOM 2508 C C . ILE A 1 323 ? -22.064 25.486 3.009 1.00 29.20 323 ILE A C 1
ATOM 2510 O O . ILE A 1 323 ? -21.401 24.507 3.352 1.00 29.20 323 ILE A O 1
ATOM 2514 N N . VAL A 1 324 ? -23.306 25.724 3.411 1.00 31.16 324 VAL A N 1
ATOM 2515 C CA . VAL A 1 324 ? -24.147 25.036 4.389 1.00 31.16 324 VAL A CA 1
ATOM 2516 C C . VAL A 1 324 ? -24.374 23.556 4.043 1.00 31.16 324 VAL A C 1
ATOM 2518 O O . VAL A 1 324 ? -24.541 23.191 2.885 1.00 31.16 324 VAL A O 1
ATOM 2521 N N . ARG A 1 325 ? -24.415 22.704 5.080 1.00 44.44 325 ARG A N 1
ATOM 2522 C CA . ARG A 1 325 ? -24.842 21.294 5.008 1.00 44.44 325 ARG A CA 1
ATOM 2523 C C . ARG A 1 325 ? -26.237 21.194 4.366 1.00 44.44 325 ARG A C 1
ATOM 2525 O O . ARG A 1 325 ? -27.171 21.757 4.927 1.00 44.44 325 ARG A O 1
ATOM 2532 N N . SER A 1 326 ? -26.411 20.404 3.303 1.00 30.19 326 SER A N 1
ATOM 2533 C CA . SER A 1 326 ? -27.737 19.970 2.825 1.00 30.19 326 SER A CA 1
ATOM 2534 C C . SER A 1 326 ? -27.854 18.441 2.907 1.00 30.19 326 SER A C 1
ATOM 2536 O O . SER A 1 326 ? -27.127 17.716 2.237 1.00 30.19 326 SER A O 1
ATOM 2538 N N . THR A 1 327 ? -28.542 17.946 3.939 1.00 30.94 327 THR A N 1
ATOM 2539 C CA . THR A 1 327 ? -29.864 17.274 3.889 1.00 30.94 327 THR A CA 1
ATOM 2540 C C . THR A 1 327 ? -29.835 15.796 3.475 1.00 30.94 327 THR A C 1
ATOM 2542 O O . THR A 1 327 ? -29.798 15.458 2.303 1.00 30.94 327 THR A O 1
ATOM 2545 N N . THR A 1 328 ? -29.874 14.944 4.503 1.00 38.44 328 THR A N 1
ATOM 2546 C CA . THR A 1 328 ? -30.684 13.725 4.749 1.00 38.44 328 THR A CA 1
ATOM 2547 C C . THR A 1 328 ? -31.006 12.678 3.661 1.00 38.44 328 THR A C 1
ATOM 2549 O O . THR A 1 328 ? -31.439 11.600 4.045 1.00 38.44 328 THR A O 1
ATOM 2552 N N . THR A 1 329 ? -30.749 12.848 2.365 1.00 40.72 329 THR A N 1
ATOM 2553 C CA . THR A 1 329 ? -31.230 11.883 1.344 1.00 40.72 329 THR A CA 1
ATOM 2554 C C . THR A 1 329 ? -30.238 10.787 0.921 1.00 40.72 329 THR A C 1
ATOM 2556 O O . THR A 1 329 ? -30.654 9.786 0.347 1.00 40.72 329 THR A O 1
ATOM 2559 N N . GLU A 1 330 ? -28.946 10.865 1.267 1.00 38.53 330 GLU A N 1
ATOM 2560 C CA . GLU A 1 330 ? -27.974 9.801 0.911 1.00 38.53 330 GLU A CA 1
ATOM 2561 C C . GLU A 1 330 ? -27.954 8.607 1.886 1.00 38.53 330 GLU A C 1
ATOM 2563 O O . GLU A 1 330 ? -27.506 7.518 1.524 1.00 38.53 330 GLU A O 1
ATOM 2568 N N . ARG A 1 331 ? -28.490 8.754 3.109 1.00 39.78 331 ARG A N 1
ATOM 2569 C CA . ARG A 1 331 ? -28.634 7.618 4.047 1.00 39.78 331 ARG A CA 1
ATOM 2570 C C . ARG A 1 331 ? -29.707 6.618 3.603 1.00 39.78 331 ARG A C 1
ATOM 2572 O O . ARG A 1 331 ? -29.646 5.457 4.000 1.00 39.78 331 ARG A O 1
ATOM 2579 N N . GLU A 1 332 ? -30.659 7.044 2.777 1.00 34.91 332 GLU A N 1
ATOM 2580 C CA . GLU A 1 332 ? -31.753 6.192 2.298 1.00 34.91 332 GLU A CA 1
ATOM 2581 C C . GLU A 1 332 ? -31.361 5.386 1.052 1.00 34.91 332 GLU A C 1
ATOM 2583 O O . GLU A 1 332 ? -31.753 4.228 0.930 1.00 34.91 332 GLU A O 1
ATOM 2588 N N . GLN A 1 333 ? -30.479 5.907 0.193 1.00 38.31 333 GLN A N 1
ATOM 2589 C CA . GLN A 1 333 ? -29.961 5.153 -0.958 1.00 38.31 333 GLN A CA 1
ATOM 2590 C C . GLN A 1 333 ? -29.042 3.988 -0.563 1.00 38.31 333 GLN A C 1
ATOM 2592 O O . GLN A 1 333 ? -29.005 2.974 -1.256 1.00 38.31 333 GLN A O 1
ATOM 2597 N N . VAL A 1 334 ? -28.371 4.069 0.591 1.00 39.97 334 VAL A N 1
ATOM 2598 C CA . VAL A 1 334 ? -27.590 2.944 1.137 1.00 39.97 334 VAL A CA 1
ATOM 2599 C C . VAL A 1 334 ? -28.497 1.829 1.685 1.00 39.97 334 VAL A C 1
ATOM 2601 O O . VAL A 1 334 ? -28.097 0.668 1.675 1.00 39.97 334 VAL A O 1
ATOM 2604 N N . ARG A 1 335 ? -29.747 2.129 2.078 1.00 37.56 335 ARG A N 1
ATOM 2605 C CA . ARG A 1 335 ? -30.738 1.102 2.465 1.00 37.56 335 ARG A CA 1
ATOM 2606 C C . ARG A 1 335 ? -31.331 0.351 1.268 1.00 37.56 335 ARG A C 1
ATOM 2608 O O . ARG A 1 335 ? -31.748 -0.789 1.430 1.00 37.56 335 ARG A O 1
ATOM 2615 N N . ALA A 1 336 ? -31.349 0.953 0.078 1.00 34.03 336 ALA A N 1
ATOM 2616 C CA . ALA A 1 336 ? -31.941 0.346 -1.117 1.00 34.03 336 ALA A CA 1
ATOM 2617 C C . ALA A 1 336 ? -31.072 -0.763 -1.753 1.00 34.03 336 ALA A C 1
ATOM 2619 O O . ALA A 1 336 ? -31.602 -1.619 -2.454 1.00 34.03 336 ALA A O 1
ATOM 2620 N N . ASN A 1 337 ? -29.763 -0.804 -1.469 1.00 39.62 337 ASN A N 1
ATOM 2621 C CA . ASN A 1 337 ? -28.815 -1.754 -2.076 1.00 39.62 337 ASN A CA 1
ATOM 2622 C C . ASN A 1 337 ? -28.545 -3.020 -1.231 1.00 39.62 337 ASN A C 1
ATOM 2624 O O . ASN A 1 337 ? -27.439 -3.554 -1.243 1.00 39.62 337 ASN A O 1
ATOM 2628 N N . GLY A 1 338 ? -29.562 -3.521 -0.522 1.00 35.81 338 GLY A N 1
ATOM 2629 C CA . GLY A 1 338 ? -29.707 -4.960 -0.262 1.00 35.81 338 GLY A CA 1
ATOM 2630 C C . GLY A 1 338 ? -28.624 -5.676 0.558 1.00 35.81 338 GLY A C 1
ATOM 2631 O O . GLY A 1 338 ? -28.220 -6.770 0.180 1.00 35.81 338 GLY A O 1
ATOM 2632 N N . TYR A 1 339 ? -28.222 -5.140 1.713 1.00 32.47 339 TYR A N 1
ATOM 2633 C CA . TYR A 1 339 ? -27.568 -5.934 2.767 1.00 32.47 339 TYR A CA 1
ATOM 2634 C C . TYR A 1 339 ? -28.506 -6.069 3.972 1.00 32.47 339 TYR A C 1
ATOM 2636 O O . TYR A 1 339 ? -28.386 -5.339 4.952 1.00 32.47 339 TYR A O 1
ATOM 2644 N N . ASN A 1 340 ? -29.456 -7.003 3.884 1.00 32.38 340 ASN A N 1
ATOM 2645 C CA . ASN A 1 340 ? -30.286 -7.422 5.012 1.00 32.38 340 ASN A CA 1
ATOM 2646 C C . ASN A 1 340 ? -29.786 -8.762 5.552 1.00 32.38 340 ASN A C 1
ATOM 2648 O O . ASN A 1 340 ? -30.113 -9.817 5.017 1.00 32.38 340 ASN A O 1
ATOM 2652 N N . ALA A 1 341 ? -29.047 -8.706 6.654 1.00 34.34 341 ALA A N 1
ATOM 2653 C CA . ALA A 1 341 ? -29.155 -9.692 7.717 1.00 34.34 341 ALA A CA 1
ATOM 2654 C C . ALA A 1 341 ? -28.715 -9.021 9.024 1.00 34.34 341 ALA A C 1
ATOM 2656 O O . ALA A 1 341 ? -27.631 -8.447 9.082 1.00 34.34 341 ALA A O 1
ATOM 2657 N N . LEU A 1 342 ? -29.557 -9.156 10.054 1.00 35.50 342 LEU A N 1
ATOM 2658 C CA . LEU A 1 342 ? -29.342 -8.781 11.459 1.00 35.50 342 LEU A CA 1
ATOM 2659 C C . LEU A 1 342 ? -29.683 -7.330 11.847 1.00 35.50 342 LEU A C 1
ATOM 2661 O O . LEU A 1 342 ? -28.805 -6.515 12.118 1.00 35.50 342 LEU A O 1
ATOM 2665 N N . SER A 1 343 ? -30.979 -7.052 12.021 1.00 29.97 343 SER A N 1
ATOM 2666 C CA . SER A 1 343 ? -31.425 -6.093 13.043 1.00 29.97 343 SER A CA 1
ATOM 2667 C C . SER A 1 343 ? -32.859 -6.369 13.520 1.00 29.97 343 SER A C 1
ATOM 2669 O O . SER A 1 343 ? -33.723 -5.516 13.373 1.00 29.97 343 SER A O 1
ATOM 2671 N N . ASP A 1 344 ? -33.102 -7.534 14.122 1.00 31.55 344 ASP A N 1
ATOM 2672 C CA . ASP A 1 344 ? -34.291 -7.766 14.959 1.00 31.55 344 ASP A CA 1
ATOM 2673 C C . ASP A 1 344 ? -33.849 -8.251 16.342 1.00 31.55 344 ASP A C 1
ATOM 2675 O O . ASP A 1 344 ? -33.965 -9.421 16.688 1.00 31.55 344 ASP A O 1
ATOM 2679 N N . ALA A 1 345 ? -33.265 -7.338 17.120 1.00 32.81 345 ALA A N 1
ATOM 2680 C CA . ALA A 1 345 ? -33.126 -7.464 18.571 1.00 32.81 345 ALA A CA 1
ATOM 2681 C C . ALA A 1 345 ? -32.700 -6.117 19.181 1.00 32.81 345 ALA A C 1
ATOM 2683 O O . ALA A 1 345 ? -31.548 -5.961 19.566 1.00 32.81 345 ALA A O 1
ATOM 2684 N N . ALA A 1 346 ? -33.601 -5.126 19.213 1.00 31.11 346 ALA A N 1
ATOM 2685 C CA . ALA A 1 346 ? -33.632 -4.054 20.229 1.00 31.11 346 ALA A CA 1
ATOM 2686 C C . ALA A 1 346 ? -34.697 -2.998 19.878 1.00 31.11 346 ALA A C 1
ATOM 2688 O O . ALA A 1 346 ? -34.380 -1.885 19.462 1.00 31.11 346 ALA A O 1
ATOM 2689 N N . ALA A 1 347 ? -35.972 -3.323 20.080 1.00 30.19 347 ALA A N 1
ATOM 2690 C CA . ALA A 1 347 ? -37.024 -2.317 20.181 1.00 30.19 347 ALA A CA 1
ATOM 2691 C C . ALA A 1 347 ? -37.684 -2.443 21.559 1.00 30.19 347 ALA A C 1
ATOM 2693 O O . ALA A 1 347 ? -38.626 -3.204 21.744 1.00 30.19 347 ALA A O 1
ATOM 2694 N N . ALA A 1 348 ? -37.161 -1.700 22.536 1.00 33.03 348 ALA A N 1
ATOM 2695 C CA . ALA A 1 348 ? -37.882 -1.368 23.761 1.00 33.03 348 ALA A CA 1
ATOM 2696 C C . ALA A 1 348 ? -38.247 0.130 23.703 1.00 33.03 348 ALA A C 1
ATOM 2698 O O . ALA A 1 348 ? -37.366 0.948 23.411 1.00 33.03 348 ALA A O 1
ATOM 2699 N N . PRO A 1 349 ? -39.513 0.523 23.931 1.00 32.22 349 PRO A N 1
ATOM 2700 C CA . PRO A 1 349 ? -39.941 1.912 23.787 1.00 32.22 349 PRO A CA 1
ATOM 2701 C C . PRO A 1 349 ? -39.509 2.772 24.988 1.00 32.22 349 PRO A C 1
ATOM 2703 O O . PRO A 1 349 ? -39.646 2.368 26.141 1.00 32.22 349 PRO A O 1
ATOM 2706 N N . ARG A 1 350 ? -39.007 3.986 24.716 1.00 31.62 350 ARG A N 1
ATOM 2707 C CA . ARG A 1 350 ? -38.788 5.041 25.726 1.00 31.62 350 ARG A CA 1
ATOM 2708 C C . ARG A 1 350 ? -40.079 5.846 25.967 1.00 31.62 350 ARG A C 1
ATOM 2710 O O . ARG A 1 350 ? -40.833 6.047 25.015 1.00 31.62 350 ARG A O 1
ATOM 2717 N N . PRO A 1 351 ? -40.315 6.353 27.192 1.00 32.94 351 PRO A N 1
ATOM 2718 C CA . PRO A 1 351 ? -41.543 7.059 27.549 1.00 32.94 351 PRO A CA 1
ATOM 2719 C C . PRO A 1 351 ? -41.536 8.528 27.092 1.00 32.94 351 PRO A C 1
ATOM 2721 O O . PRO A 1 351 ? -40.496 9.188 27.066 1.00 32.94 351 PRO A O 1
ATOM 2724 N N . GLN A 1 352 ? -42.721 9.027 26.733 1.00 33.25 352 GLN A N 1
ATOM 2725 C CA . GLN A 1 352 ? -42.981 10.409 26.324 1.00 33.25 352 GLN A CA 1
ATOM 2726 C C . GLN A 1 352 ? -42.999 11.356 27.534 1.00 33.25 352 GLN A C 1
ATOM 2728 O O . GLN A 1 352 ? -43.626 11.074 28.553 1.00 33.25 352 GLN A O 1
ATOM 2733 N N . SER A 1 353 ? -42.335 12.504 27.398 1.00 34.25 353 SER A N 1
ATOM 2734 C CA . SER A 1 353 ? -42.357 13.615 28.353 1.00 34.25 353 SER A CA 1
ATOM 2735 C C . SER A 1 353 ? -43.611 14.477 28.167 1.00 34.25 353 SER A C 1
ATOM 2737 O O . SER A 1 353 ? -43.814 15.036 27.086 1.00 34.25 353 SER A O 1
ATOM 2739 N N . ALA A 1 354 ? -44.412 14.637 29.219 1.00 33.56 354 ALA A N 1
ATOM 2740 C CA . ALA A 1 354 ? -45.533 15.573 29.260 1.00 33.56 354 ALA A CA 1
ATOM 2741 C C . ALA A 1 354 ? -45.053 17.019 29.510 1.00 33.56 354 ALA A C 1
ATOM 2743 O O . ALA A 1 354 ? -44.230 17.268 30.390 1.00 33.56 354 ALA A O 1
ATOM 2744 N N . ARG A 1 355 ? -45.585 17.977 28.738 1.00 33.59 355 ARG A N 1
ATOM 2745 C CA . ARG A 1 355 ? -45.531 19.424 29.030 1.00 33.59 355 ARG A CA 1
ATOM 2746 C C . ARG A 1 355 ? -46.729 19.818 29.908 1.00 33.59 355 ARG A C 1
ATOM 2748 O O . ARG A 1 355 ? -47.805 19.261 29.696 1.00 33.59 355 ARG A O 1
ATOM 2755 N N . PRO A 1 356 ? -46.594 20.795 30.823 1.00 35.53 356 PRO A N 1
ATOM 2756 C CA . PRO A 1 356 ? -47.710 21.264 31.633 1.00 35.53 356 PRO A CA 1
ATOM 2757 C C . PRO A 1 356 ? -48.538 22.318 30.882 1.00 35.53 356 PRO A C 1
ATOM 2759 O O . PRO A 1 356 ? -47.993 23.179 30.187 1.00 35.53 356 PRO A O 1
ATOM 2762 N N . ALA A 1 357 ? -49.859 22.242 31.039 1.00 33.94 357 ALA A N 1
ATOM 2763 C CA . ALA A 1 357 ? -50.807 23.258 30.601 1.00 33.94 357 ALA A CA 1
ATOM 2764 C C . ALA A 1 357 ? -50.945 24.348 31.675 1.00 33.94 357 ALA A C 1
ATOM 2766 O O . ALA A 1 357 ? -50.991 24.055 32.869 1.00 33.94 357 ALA A O 1
ATOM 2767 N N . ALA A 1 358 ? -51.012 25.603 31.234 1.00 34.81 358 ALA A N 1
ATOM 2768 C CA . ALA A 1 358 ? -51.275 26.766 32.067 1.00 34.81 358 ALA A CA 1
ATOM 2769 C C . ALA A 1 358 ? -52.768 27.129 32.037 1.00 34.81 358 ALA A C 1
ATOM 2771 O O . ALA A 1 358 ? -53.378 27.108 30.969 1.00 34.81 358 ALA A O 1
ATOM 2772 N N . GLY A 1 359 ? -53.297 27.557 33.189 1.00 31.50 359 GLY A N 1
ATOM 2773 C CA . GLY A 1 359 ? -54.457 28.449 33.284 1.00 31.50 359 GLY A CA 1
ATOM 2774 C C . GLY A 1 359 ? -55.654 27.914 34.074 1.00 31.50 359 GLY A C 1
ATOM 2775 O O . GLY A 1 359 ? -56.445 27.158 33.525 1.00 31.50 359 GLY A O 1
ATOM 2776 N N . ALA A 1 360 ? -55.815 28.371 35.325 1.00 32.09 360 ALA A N 1
ATOM 2777 C CA . ALA A 1 360 ? -56.972 29.161 35.790 1.00 32.09 360 ALA A CA 1
ATOM 2778 C C . ALA A 1 360 ? -57.041 29.257 37.336 1.00 32.09 360 ALA A C 1
ATOM 2780 O O . ALA A 1 360 ? -57.382 28.288 37.997 1.00 32.09 360 ALA A O 1
ATOM 2781 N N . AL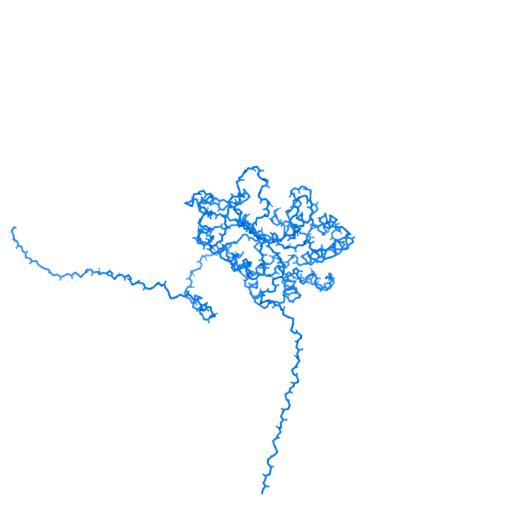A A 1 361 ? -56.762 30.470 37.839 1.00 36.34 361 ALA A N 1
ATOM 2782 C CA . ALA A 1 361 ? -57.502 31.246 38.855 1.00 36.34 361 ALA A CA 1
ATOM 2783 C C . ALA A 1 361 ? -57.776 30.724 40.301 1.00 36.34 361 ALA A C 1
ATOM 2785 O O . ALA A 1 361 ? -57.715 29.533 40.575 1.00 36.34 361 ALA A O 1
ATOM 2786 N N . PRO A 1 362 ? -58.034 31.654 41.253 1.00 57.28 362 PRO A N 1
ATOM 2787 C CA . PRO A 1 362 ? -57.547 31.582 42.635 1.00 57.28 362 PRO A CA 1
ATOM 2788 C C . PRO A 1 362 ? -58.653 31.359 43.676 1.00 57.28 362 PRO A C 1
ATOM 2790 O O . PRO A 1 362 ? -59.780 31.793 43.462 1.00 57.28 362 PRO A O 1
ATOM 2793 N N . ILE A 1 363 ? -58.307 30.814 44.849 1.00 34.72 363 ILE A N 1
ATOM 2794 C CA . ILE A 1 363 ? -59.069 31.000 46.097 1.00 34.72 363 ILE A CA 1
ATOM 2795 C C . ILE A 1 363 ? -58.078 31.111 47.265 1.00 34.72 363 ILE A C 1
ATOM 2797 O O . ILE A 1 363 ? -57.088 30.385 47.328 1.00 34.72 363 ILE A O 1
ATOM 2801 N N . ALA A 1 364 ? -58.341 32.096 48.118 1.00 36.62 364 ALA A N 1
ATOM 2802 C CA . ALA A 1 364 ? -57.573 32.518 49.279 1.00 36.62 364 ALA A CA 1
ATOM 2803 C C . ALA A 1 364 ? -58.000 31.803 50.579 1.00 36.62 364 ALA A C 1
ATOM 2805 O O . ALA A 1 364 ? -59.034 31.138 50.594 1.00 36.62 364 ALA A O 1
ATOM 2806 N N . LEU A 1 365 ? -57.258 32.129 51.652 1.00 37.84 365 LEU A N 1
ATOM 2807 C CA . LEU A 1 365 ? -57.522 31.919 53.091 1.00 37.84 365 LEU A CA 1
ATOM 2808 C C . LEU A 1 365 ? -57.217 30.486 53.564 1.00 37.84 365 LEU A C 1
ATOM 2810 O O . LEU A 1 365 ? -57.673 29.527 52.952 1.00 37.84 365 LEU A O 1
ATOM 2814 N N . ASP A 1 366 ? -56.407 30.242 54.593 1.00 38.28 366 ASP A N 1
ATOM 2815 C CA . ASP A 1 366 ? -55.980 31.024 55.769 1.00 38.28 366 ASP A CA 1
ATOM 2816 C C . ASP A 1 366 ? -54.511 30.700 56.118 1.00 38.28 366 ASP A C 1
ATOM 2818 O O . ASP A 1 366 ? -54.086 29.551 55.831 1.00 38.28 366 ASP A O 1
#

Secondary structure (DSSP, 8-state):
--------PPPPP----------TT---S-EEEEEEEEEEGGG-SHHHHHHHHHHHHSS-EE----STTSSTTS--SSEEEEE-TT----TTEEEEEEE---B-HHHHHHHHHHHHHHHHHTT-B--TT-EEEEEEE-TT--HHHHHHHHHHHHHHHHHHHTTS-GGGSTT--TTSB-HHHHHHHHTTT-HHHHHHHHHT--SHHHHHHHHS---GGGGG-BSEE-GGGSSTT---EEEEEEEEP---HHHHHHHHHHHHHHHHHHHHSPPPPGGGTTTTS-HHHHHHHHIIIII--HHHHHHHHHHHHHHHHHHT-SS-PPPPP--S-HHHHHHHT-------S---PPPPPPPPPP--------

Organism: NCBI:txid72548

Sequence (366 aa):
HLSAKTRTRSAPPAMAAPAANFPEFGITRKFGLEYEMGFPAELGDVNNICARLRQASGQDVQCPSTQYGRHVHVVTPYWKIVPDPSVRVGGGTASWELVSPILTGQDGLDKMTAMLRAAEGLGAKVNKTGGHHVHIDALDLNVDQIKKVCAAYIVYEKAFDLLTSRSRQGDENQWCKSNQGRLIAAGGGSLEAGLRRLMQATTKEAVVAIVNPQMGNGARYHKLNLTNLIGGNGHGTIEFRMHQATDEWLKSRNWVEFIQRFAQSALTKDPLSPADVPVHESPAKLWLHMMHKMVNRAHLTAFFWKRICELDSRDRMHGMPRIVRSTTTEREQVRANGYNALSDAAAAPRPQSARPAAGAAPIALD

Radius of gyration: 26.78 Å; Cα contacts (8 Å, |Δi|>4): 530; chains: 1; bounding box: 80×58×101 Å